Protein AF-A0A1A9AQR3-F1 (afdb_monomer)

Solvent-accessible surface area (backbone atoms only — not comparable to full-atom values): 12779 Å² total; per-residue (Å²): 128,62,89,94,63,82,76,48,62,65,48,60,59,30,65,74,60,90,61,99,51,74,66,64,49,46,41,59,65,51,48,58,49,51,52,49,54,52,52,64,43,63,65,43,64,86,66,27,58,58,57,50,63,48,29,53,49,51,36,51,47,52,54,51,50,51,54,40,48,39,53,58,35,45,74,70,77,42,82,72,54,68,70,64,52,48,55,44,53,53,50,48,50,51,52,29,47,78,66,72,40,43,86,56,41,50,57,92,90,48,89,54,43,68,61,25,50,52,53,34,51,54,48,50,54,51,42,53,49,43,48,54,49,55,60,61,55,71,52,59,92,74,50,49,54,66,56,38,52,52,51,54,51,49,52,52,52,52,54,50,56,48,35,74,77,32,61,91,42,50,62,53,59,78,47,31,85,79,44,56,35,45,96,84,37,22,52,73,50,70,76,45,87,74,70,97,69,83,75,70,78,89,77,80,80,78,77,78,81,77,80,80,83,86,130

Sequence (215 aa):
MKRGQYNCDKIKAASKKKTNDIFIRYKTPILDNAIKIINEFKKDKDDGVHYKNLCEELNKYVKIQKRCARQEVERQGEIFKSHEWSKIVRSLYITLDTHEIKRLCYLEKDKDESTKKYILNIHEVFRNFCIEKKARLRNISDMNFEQCNDYMSWITEKKRGLQAIDPNYENIREYKEYFDIHHNCNYPWLVSNTPDVTCSQITRSRGKYTFYDTL

Secondary structure (DSSP, 8-state):
--TT---SHHHHHHHTS--SSTTHHHHHHHHHHHHHHHHHHHT--SS---HHHHHHHHHHHHHHHHHHHHHHHHHTT----HHHHHHHHHHHHHHHHHTT-TTT---TT-TTHHHHHHHHHHHHHHHHHHHHHHHHGGGGGG--HHHHHHHHHHHHHHHHHHHHHSGGGHHHHHTGGGS--BTTBSHHHHH--S-SS------------------

Radius of gyration: 26.79 Å; Cα contacts (8 Å, |Δi|>4): 167; chains: 1; bounding box: 62×30×109 Å

Mean predicted aligned error: 7.11 Å

Organism: NCBI:txid864142

Structure (mmCIF, N/CA/C/O backbone):
data_AF-A0A1A9AQR3-F1
#
_entry.id   AF-A0A1A9AQR3-F1
#
loop_
_atom_site.group_PDB
_atom_site.id
_atom_site.type_symbol
_atom_site.label_atom_id
_atom_site.label_alt_id
_atom_site.label_comp_id
_atom_site.label_asym_id
_atom_site.label_entity_id
_atom_site.label_seq_id
_atom_site.pdbx_PDB_ins_code
_atom_site.Cartn_x
_atom_site.Cartn_y
_atom_site.Cartn_z
_atom_site.occupancy
_atom_site.B_iso_or_equiv
_atom_site.auth_seq_id
_atom_site.auth_comp_id
_atom_site.auth_asym_id
_atom_site.auth_atom_id
_atom_site.pdbx_PDB_model_num
ATOM 1 N N . MET A 1 1 ? -10.302 16.916 4.492 1.00 50.16 1 MET A N 1
ATOM 2 C CA . MET A 1 1 ? -9.317 16.788 5.589 1.00 50.16 1 MET A CA 1
ATOM 3 C C . MET A 1 1 ? -7.965 16.938 4.914 1.00 50.16 1 MET A C 1
ATOM 5 O O . MET A 1 1 ? -7.827 16.376 3.841 1.00 50.16 1 MET A O 1
ATOM 9 N N . LYS A 1 2 ? -7.031 17.760 5.402 1.00 54.19 2 LYS A N 1
ATOM 10 C CA . LYS A 1 2 ? -5.712 17.846 4.749 1.00 54.19 2 LYS A CA 1
ATOM 11 C C . LYS A 1 2 ? -4.894 16.609 5.138 1.00 54.19 2 LYS A C 1
ATOM 13 O O . LYS A 1 2 ? -4.940 16.214 6.306 1.00 54.19 2 LYS A O 1
ATOM 18 N N . ARG A 1 3 ? -4.165 16.011 4.184 1.00 57.91 3 ARG A N 1
ATOM 19 C CA . ARG A 1 3 ? -3.203 14.927 4.464 1.00 57.91 3 ARG A CA 1
ATOM 20 C C . ARG A 1 3 ? -2.290 15.343 5.625 1.00 57.91 3 ARG A C 1
ATOM 22 O O . ARG A 1 3 ? -1.877 16.498 5.713 1.00 57.91 3 ARG A O 1
ATOM 29 N N . GLY A 1 4 ? -2.035 14.429 6.550 1.00 57.62 4 GLY A N 1
ATOM 30 C CA . GLY A 1 4 ? -1.189 14.635 7.721 1.00 57.62 4 GLY A CA 1
ATOM 31 C C . GLY A 1 4 ? -1.840 15.362 8.903 1.00 57.62 4 GLY A C 1
ATOM 32 O O . GLY A 1 4 ? -1.238 15.380 9.978 1.00 57.62 4 GLY A O 1
ATOM 33 N N . GLN A 1 5 ? -3.052 15.913 8.759 1.00 68.56 5 GLN A N 1
ATOM 34 C CA . GLN A 1 5 ? -3.766 16.631 9.824 1.00 68.56 5 GLN A CA 1
ATOM 35 C C . GLN A 1 5 ? -4.949 15.812 10.347 1.00 68.56 5 GLN A C 1
ATOM 37 O O . GLN A 1 5 ? -6.114 16.073 10.041 1.00 68.56 5 GLN A O 1
ATOM 42 N N . TYR A 1 6 ? -4.637 14.810 11.168 1.00 81.56 6 TYR A N 1
ATOM 43 C CA . TYR A 1 6 ? -5.639 14.030 11.890 1.00 81.56 6 TYR A CA 1
ATOM 44 C C . TYR A 1 6 ? -5.852 14.609 13.277 1.00 81.56 6 TYR A C 1
ATOM 46 O O . TYR A 1 6 ? -4.936 14.633 14.098 1.00 81.56 6 TYR A O 1
ATOM 54 N N . ASN A 1 7 ? -7.074 15.047 13.546 1.00 84.00 7 ASN A N 1
ATOM 55 C CA . ASN A 1 7 ? -7.468 15.542 14.854 1.00 84.00 7 ASN A CA 1
ATOM 56 C C . ASN A 1 7 ? -8.501 14.611 15.506 1.00 84.00 7 ASN A C 1
ATOM 58 O O . ASN A 1 7 ? -8.942 13.613 14.926 1.00 84.00 7 ASN A O 1
ATOM 62 N N . CYS A 1 8 ? -8.860 14.935 16.746 1.00 92.06 8 CYS A N 1
ATOM 63 C CA . CYS A 1 8 ? -9.831 14.171 17.515 1.00 92.06 8 CYS A CA 1
ATOM 64 C C . CYS A 1 8 ? -11.271 14.667 17.320 1.00 92.06 8 CYS A C 1
ATOM 66 O O . CYS A 1 8 ? -12.160 14.167 17.997 1.00 92.06 8 CYS A O 1
ATOM 68 N N . ASP A 1 9 ? -11.546 15.629 16.435 1.00 91.62 9 ASP A N 1
ATOM 69 C CA . ASP A 1 9 ? -12.835 16.340 16.416 1.00 91.62 9 ASP A CA 1
ATOM 70 C C . ASP A 1 9 ? -14.000 15.413 16.083 1.00 91.62 9 ASP A C 1
ATOM 72 O O . ASP A 1 9 ? -15.047 15.463 16.725 1.00 91.62 9 ASP A O 1
ATOM 76 N N . LYS A 1 10 ? -13.812 14.503 15.119 1.00 91.44 10 LYS A N 1
ATOM 77 C CA . LYS A 1 10 ? -14.830 13.497 14.776 1.00 91.44 10 LYS A CA 1
ATOM 78 C C . LYS A 1 10 ? -15.062 12.501 15.912 1.00 91.44 10 LYS A C 1
ATOM 80 O O . LYS A 1 10 ? -16.202 12.101 16.130 1.00 91.44 10 LYS A O 1
ATOM 85 N N . ILE A 1 11 ? -14.017 12.153 16.660 1.00 93.50 11 ILE A N 1
ATOM 86 C CA . ILE A 1 11 ? -14.105 11.276 17.834 1.00 93.50 11 ILE A CA 1
ATOM 87 C C . ILE A 1 11 ? -14.821 11.984 18.988 1.00 93.50 11 ILE A C 1
ATOM 89 O O . ILE A 1 11 ? -15.749 11.421 19.561 1.00 93.50 11 ILE A O 1
ATOM 93 N N . LYS A 1 12 ? -14.475 13.247 19.260 1.00 93.06 12 LYS A N 1
ATOM 94 C CA . LYS A 1 12 ? -15.147 14.118 20.238 1.00 93.06 12 LYS A CA 1
ATOM 95 C C . LYS A 1 12 ? -16.615 14.359 19.889 1.00 93.06 12 LYS A C 1
ATOM 97 O O . LYS A 1 12 ? -17.470 14.412 20.763 1.00 93.06 12 LYS A O 1
ATOM 102 N N . ALA A 1 13 ? -16.936 14.521 18.608 1.00 91.94 13 ALA A N 1
ATOM 103 C CA . ALA A 1 13 ? -18.320 14.645 18.166 1.00 91.94 13 ALA A CA 1
ATOM 104 C C . ALA A 1 13 ? -19.083 13.325 18.358 1.00 91.94 13 ALA A C 1
ATOM 106 O O . ALA A 1 13 ? -20.224 13.331 18.814 1.00 91.94 13 ALA A O 1
ATOM 107 N N . ALA A 1 14 ? -18.447 12.193 18.047 1.00 92.50 14 ALA A N 1
ATOM 108 C CA . ALA A 1 14 ? -19.035 10.874 18.226 1.00 92.50 14 ALA A CA 1
ATOM 109 C C . ALA A 1 14 ? -19.240 10.499 19.703 1.00 92.50 14 ALA A C 1
ATOM 111 O O . ALA A 1 14 ? -20.237 9.848 20.014 1.00 92.50 14 ALA A O 1
ATOM 112 N N . SER A 1 15 ? -18.362 10.941 20.614 1.00 90.38 15 SER A N 1
ATOM 113 C CA . SER A 1 15 ? -18.470 10.634 22.048 1.00 90.38 15 SER A CA 1
ATOM 114 C C . SER A 1 15 ? -19.748 11.190 22.686 1.00 90.38 15 SER A C 1
ATOM 116 O O . SER A 1 15 ? -20.269 10.578 23.614 1.00 90.38 15 SER A O 1
ATOM 118 N N . LYS A 1 16 ? -20.316 12.273 22.131 1.00 90.69 16 LYS A N 1
ATOM 119 C CA . LYS A 1 16 ? -21.581 12.884 22.584 1.00 90.69 16 LYS A CA 1
ATOM 120 C C . LYS A 1 16 ? -22.829 12.027 22.332 1.00 90.69 16 LYS A C 1
ATOM 122 O O . LYS A 1 16 ? -23.866 12.283 22.939 1.00 90.69 16 LYS A O 1
ATOM 127 N N . LYS A 1 17 ? -22.776 11.048 21.420 1.00 87.94 17 LYS A N 1
ATOM 128 C CA . LYS A 1 17 ? -23.916 10.151 21.152 1.00 87.94 17 LYS A CA 1
ATOM 129 C C . LYS A 1 17 ? -24.103 9.195 22.327 1.00 87.94 17 LYS A C 1
ATOM 131 O O . LYS A 1 17 ? -23.112 8.772 22.896 1.00 87.94 17 LYS A O 1
ATOM 136 N N . LYS A 1 18 ? -25.335 8.806 22.665 1.00 83.88 18 LYS A N 1
ATOM 137 C CA . LYS A 1 18 ? -25.600 7.729 23.638 1.00 83.88 18 LYS A CA 1
ATOM 138 C C . LYS A 1 18 ? -25.782 6.399 22.901 1.00 83.88 18 LYS A C 1
ATOM 140 O O . LYS A 1 18 ? -26.543 6.327 21.945 1.00 83.88 18 LYS A O 1
ATOM 145 N N . THR A 1 19 ? -25.072 5.363 23.336 1.00 83.19 19 THR A N 1
ATOM 146 C CA . THR A 1 19 ? -25.165 3.976 22.835 1.00 83.19 19 THR A CA 1
ATOM 147 C C . THR A 1 19 ? -24.880 3.009 23.981 1.00 83.19 19 THR A C 1
ATOM 149 O O . THR A 1 19 ? -24.137 3.377 24.894 1.00 83.19 19 THR A O 1
ATOM 152 N N . ASN A 1 20 ? -25.410 1.785 23.894 1.00 81.06 20 ASN A N 1
ATOM 153 C CA . ASN A 1 20 ? -25.194 0.722 24.889 1.00 81.06 20 ASN A CA 1
ATOM 154 C C . ASN A 1 20 ? -23.724 0.275 24.979 1.00 81.06 20 ASN A C 1
ATOM 156 O O . ASN A 1 20 ? -23.277 -0.148 26.036 1.00 81.06 20 ASN A O 1
ATOM 160 N N . ASP A 1 21 ? -22.967 0.407 23.887 1.00 83.38 21 ASP A N 1
ATOM 161 C CA . ASP A 1 21 ? -21.514 0.223 23.857 1.00 83.38 21 ASP A CA 1
ATOM 162 C C . ASP A 1 21 ? -20.850 1.500 23.332 1.00 83.38 21 ASP A C 1
ATOM 164 O O . ASP A 1 21 ? -21.108 1.937 22.203 1.00 83.38 21 ASP A O 1
ATOM 168 N N . ILE A 1 22 ? -20.003 2.109 24.164 1.00 84.31 22 ILE A N 1
ATOM 169 C CA . ILE A 1 22 ? -19.293 3.358 23.870 1.00 84.31 22 ILE A CA 1
ATOM 170 C C . ILE A 1 22 ? -18.373 3.235 22.646 1.00 84.31 22 ILE A C 1
ATOM 172 O O . ILE A 1 22 ? -18.217 4.207 21.905 1.00 84.31 22 ILE A O 1
ATOM 176 N N . PHE A 1 23 ? -17.815 2.050 22.372 1.00 86.38 23 PHE A N 1
ATOM 177 C CA . PHE A 1 23 ? -16.872 1.838 21.272 1.00 86.38 23 PHE A CA 1
ATOM 178 C C . PHE A 1 23 ? -17.544 1.861 19.899 1.00 86.38 23 PHE A C 1
ATOM 180 O O . PHE A 1 23 ? -16.931 2.302 18.921 1.00 86.38 23 PHE A O 1
ATOM 187 N N . ILE A 1 24 ? -18.824 1.474 19.822 1.00 88.06 24 ILE A N 1
ATOM 188 C CA . ILE A 1 24 ? -19.614 1.514 18.580 1.00 88.06 24 ILE A CA 1
ATOM 189 C C . ILE A 1 24 ? -19.631 2.927 17.986 1.00 88.06 24 ILE A C 1
ATOM 191 O O . ILE A 1 24 ? -19.562 3.086 16.766 1.00 88.06 24 ILE A O 1
ATOM 195 N N . ARG A 1 25 ? -19.647 3.964 18.835 1.00 90.81 25 ARG A N 1
ATOM 196 C CA . ARG A 1 25 ? -19.708 5.375 18.415 1.00 90.81 25 ARG A CA 1
ATOM 197 C C . ARG A 1 25 ? -18.524 5.770 17.534 1.00 90.81 25 ARG A C 1
ATOM 199 O O . ARG A 1 25 ? -18.677 6.599 16.640 1.00 90.81 25 ARG A O 1
ATOM 206 N N . TYR A 1 26 ? -17.354 5.179 17.771 1.00 94.00 26 TYR A N 1
ATOM 207 C CA . TYR A 1 26 ? -16.115 5.541 17.082 1.00 94.00 26 TYR A CA 1
ATOM 208 C C . TYR A 1 26 ? -15.904 4.778 15.777 1.00 94.00 26 TYR A C 1
ATOM 210 O O . TYR A 1 26 ? -15.162 5.248 14.920 1.00 94.00 26 TYR A O 1
ATOM 218 N N . LYS A 1 27 ? -16.566 3.630 15.589 1.00 94.00 27 LYS A N 1
ATOM 219 C CA . LYS A 1 27 ? -16.343 2.759 14.430 1.00 94.00 27 LYS A CA 1
ATOM 220 C C . LYS A 1 27 ? -16.602 3.482 13.105 1.00 94.00 27 LYS A C 1
ATOM 222 O O . LYS A 1 27 ? -15.688 3.617 12.299 1.00 94.00 27 LYS A O 1
ATOM 227 N N . THR A 1 28 ? -17.820 3.976 12.893 1.00 93.62 28 THR A N 1
ATOM 228 C CA . THR A 1 28 ? -18.216 4.654 11.646 1.00 93.62 28 THR A CA 1
ATOM 229 C C . THR A 1 28 ? -17.324 5.849 11.289 1.00 93.62 28 THR A C 1
ATOM 231 O O . THR A 1 28 ? -16.738 5.826 10.211 1.00 93.62 28 THR A O 1
ATOM 234 N N . PRO A 1 29 ? -17.124 6.862 12.162 1.00 94.25 29 PRO A N 1
ATOM 235 C CA . PRO A 1 29 ? -16.305 8.018 11.796 1.00 94.25 29 PRO A CA 1
ATOM 236 C C . PRO A 1 29 ? -14.841 7.657 11.511 1.00 94.25 29 PRO A C 1
ATOM 238 O O . PRO A 1 29 ? -14.186 8.374 10.752 1.00 94.25 29 PRO A O 1
ATOM 241 N N . ILE A 1 30 ? -14.325 6.570 12.102 1.00 95.94 30 ILE A N 1
ATOM 242 C CA . ILE A 1 30 ? -12.976 6.084 11.808 1.00 95.94 30 ILE A CA 1
ATOM 243 C C . ILE A 1 30 ? -12.907 5.474 10.402 1.00 95.94 30 ILE A C 1
ATOM 245 O O . ILE A 1 30 ? -12.024 5.811 9.614 1.00 95.94 30 ILE A O 1
ATOM 249 N N . LEU A 1 31 ? -13.857 4.599 10.072 1.00 96.62 31 LEU A N 1
ATOM 250 C CA . LEU A 1 31 ? -13.910 3.935 8.769 1.00 96.62 31 LEU A CA 1
ATOM 251 C C . LEU A 1 31 ? -14.143 4.938 7.631 1.00 96.62 31 LEU A C 1
ATOM 253 O O . LEU A 1 31 ? -13.408 4.919 6.647 1.00 96.62 31 LEU A O 1
ATOM 257 N N . ASP A 1 32 ? -15.079 5.875 7.799 1.00 94.94 32 ASP A N 1
ATOM 258 C CA . ASP A 1 32 ? -15.391 6.892 6.785 1.00 94.94 32 ASP A CA 1
ATOM 259 C C . ASP A 1 32 ? -14.169 7.738 6.414 1.00 94.94 32 ASP A C 1
ATOM 261 O O . ASP A 1 32 ? -13.959 8.102 5.256 1.00 94.94 32 ASP A O 1
ATOM 265 N N . ASN A 1 33 ? -13.351 8.089 7.405 1.00 94.81 33 ASN A N 1
ATOM 266 C CA . ASN A 1 33 ? -12.147 8.873 7.174 1.00 94.81 33 ASN A CA 1
ATOM 267 C C . ASN A 1 33 ? -11.010 8.021 6.595 1.00 94.81 33 ASN A C 1
ATOM 269 O O . ASN A 1 33 ? -10.288 8.527 5.740 1.00 94.81 33 ASN A O 1
ATOM 273 N N . ALA A 1 34 ? -10.881 6.744 6.975 1.00 96.50 34 ALA A N 1
ATOM 274 C CA . ALA A 1 34 ? -9.949 5.823 6.319 1.00 96.50 34 ALA A CA 1
ATOM 275 C C . ALA A 1 34 ? -10.262 5.677 4.819 1.00 96.50 34 ALA A C 1
ATOM 277 O O . ALA A 1 34 ? -9.361 5.797 3.991 1.00 96.50 34 ALA A O 1
ATOM 278 N N . ILE A 1 35 ? -11.542 5.523 4.460 1.00 96.75 35 ILE A N 1
ATOM 279 C CA . ILE A 1 35 ? -12.005 5.469 3.063 1.00 96.75 35 ILE A CA 1
ATOM 280 C C . ILE A 1 35 ? -11.630 6.752 2.312 1.00 96.75 35 ILE A C 1
ATOM 282 O O . ILE A 1 35 ? -11.142 6.694 1.184 1.00 96.75 35 ILE A O 1
ATOM 286 N N . LYS A 1 36 ? -11.799 7.927 2.935 1.00 95.19 36 LYS A N 1
ATOM 287 C CA . LYS A 1 36 ? -11.394 9.205 2.324 1.00 95.19 36 LYS A CA 1
ATOM 288 C C . LYS A 1 36 ? -9.896 9.262 2.042 1.00 95.19 36 LYS A C 1
ATOM 290 O O . LYS A 1 36 ? -9.531 9.662 0.944 1.00 95.19 36 LYS A O 1
ATOM 295 N N . ILE A 1 37 ? -9.056 8.832 2.986 1.00 95.31 37 ILE A N 1
ATOM 296 C CA . ILE A 1 37 ? -7.598 8.768 2.790 1.00 95.31 37 ILE A CA 1
ATOM 297 C C . ILE A 1 37 ? -7.279 7.863 1.595 1.00 95.31 37 ILE A C 1
ATOM 299 O O . ILE A 1 37 ? -6.587 8.290 0.675 1.00 95.31 37 ILE A O 1
ATOM 303 N N . ILE A 1 38 ? -7.840 6.650 1.556 1.00 96.06 38 ILE A N 1
ATOM 304 C CA . ILE A 1 38 ? -7.622 5.702 0.451 1.00 96.06 38 ILE A CA 1
ATOM 305 C C . ILE A 1 38 ? -8.011 6.329 -0.888 1.00 96.06 38 ILE A C 1
ATOM 307 O O . ILE A 1 38 ? -7.213 6.339 -1.825 1.00 96.06 38 ILE A O 1
ATOM 311 N N . ASN A 1 39 ? -9.209 6.905 -0.968 1.00 95.06 39 ASN A N 1
ATOM 312 C CA . ASN A 1 39 ? -9.709 7.525 -2.190 1.00 95.06 39 ASN A CA 1
ATOM 313 C C . ASN A 1 39 ? -8.859 8.729 -2.618 1.00 95.06 39 ASN A C 1
ATOM 315 O O . ASN A 1 39 ? -8.678 8.952 -3.809 1.00 95.06 39 ASN A O 1
ATOM 319 N N . GLU A 1 40 ? -8.314 9.506 -1.680 1.00 93.75 40 GLU A N 1
ATOM 320 C CA . GLU A 1 40 ? -7.406 10.614 -1.992 1.00 93.75 40 GLU A CA 1
ATOM 321 C C . GLU A 1 40 ? -6.078 10.145 -2.592 1.00 93.75 40 GLU A C 1
ATOM 323 O O . GLU A 1 40 ? -5.524 10.855 -3.428 1.00 93.75 40 GLU A O 1
ATOM 328 N N . PHE A 1 41 ? -5.550 8.990 -2.184 1.00 93.38 41 PHE A N 1
ATOM 329 C CA . PHE A 1 41 ? -4.338 8.416 -2.780 1.00 93.38 41 PHE A CA 1
ATOM 330 C C . PHE A 1 41 ? -4.616 7.716 -4.113 1.00 93.38 41 PHE A C 1
ATOM 332 O O . PHE A 1 41 ? -3.820 7.848 -5.036 1.00 93.38 41 PHE A O 1
ATOM 339 N N . LYS A 1 42 ? -5.762 7.040 -4.252 1.00 92.00 42 LYS A N 1
ATOM 340 C CA . LYS A 1 42 ? -6.164 6.360 -5.498 1.00 92.00 42 LYS A CA 1
ATOM 341 C C . LYS A 1 42 ? -6.569 7.303 -6.643 1.00 92.00 42 LYS A C 1
ATOM 343 O O . LYS A 1 42 ? -6.809 6.843 -7.754 1.00 92.00 42 LYS A O 1
ATOM 348 N N . LYS A 1 43 ? -6.669 8.614 -6.394 1.00 89.44 43 LYS A N 1
ATOM 349 C CA . LYS A 1 43 ? -6.916 9.621 -7.443 1.00 89.44 43 LYS A CA 1
ATOM 350 C C . LYS A 1 43 ? -5.722 9.828 -8.374 1.00 89.44 43 LYS A C 1
ATOM 352 O O . LYS A 1 43 ? -5.934 10.280 -9.495 1.00 89.44 43 LYS A O 1
ATOM 357 N N . ASP A 1 44 ? -4.508 9.542 -7.911 1.00 76.06 44 ASP A N 1
ATOM 358 C CA . ASP A 1 44 ? -3.298 9.670 -8.720 1.00 76.06 44 ASP A CA 1
ATOM 359 C C . ASP A 1 44 ? -3.210 8.490 -9.696 1.00 76.06 44 ASP A C 1
ATOM 361 O O . ASP A 1 44 ? -2.888 7.367 -9.305 1.00 76.06 44 ASP A O 1
ATOM 365 N N . LYS A 1 45 ? -3.605 8.738 -10.948 1.00 74.56 45 LYS A N 1
ATOM 366 C CA . LYS A 1 45 ? -3.642 7.726 -12.015 1.00 74.56 45 LYS A CA 1
ATOM 367 C C . LYS A 1 45 ? -2.436 7.790 -12.944 1.00 74.56 45 LYS A C 1
ATOM 369 O O . LYS A 1 45 ? -2.162 6.820 -13.636 1.00 74.56 45 LYS A O 1
ATOM 374 N N . ASP A 1 46 ? -1.747 8.922 -12.973 1.00 81.62 46 ASP A N 1
ATOM 375 C CA . ASP A 1 46 ? -0.744 9.217 -13.993 1.00 81.62 46 ASP A CA 1
ATOM 376 C C . ASP A 1 46 ? 0.615 8.606 -13.665 1.00 81.62 46 ASP A C 1
ATOM 378 O O . ASP A 1 46 ? 1.341 8.194 -14.572 1.00 81.62 46 ASP A O 1
ATOM 382 N N . ASP A 1 47 ? 0.943 8.574 -12.375 1.00 88.25 47 ASP A N 1
ATOM 383 C CA . ASP A 1 47 ? 2.214 8.084 -11.845 1.00 88.25 47 ASP A CA 1
ATOM 384 C C . ASP A 1 47 ? 1.995 6.895 -10.891 1.00 88.25 47 ASP A C 1
ATOM 386 O O . ASP A 1 47 ? 2.866 6.540 -10.093 1.00 88.25 47 ASP A O 1
ATOM 390 N N . GLY A 1 48 ? 0.806 6.287 -10.951 1.00 90.69 48 GLY A N 1
ATOM 391 C CA . GLY A 1 48 ? 0.372 5.207 -10.072 1.00 90.69 48 GLY A CA 1
ATOM 392 C C . GLY A 1 48 ? 0.200 5.623 -8.607 1.00 90.69 48 GLY A C 1
ATOM 393 O O . GLY A 1 48 ? 0.678 6.662 -8.135 1.00 90.69 48 GLY A O 1
ATOM 394 N N . VAL A 1 49 ? -0.474 4.764 -7.843 1.00 94.38 49 VAL A N 1
ATOM 395 C CA . VAL A 1 49 ? -0.759 5.020 -6.428 1.00 94.38 49 VAL A CA 1
ATOM 396 C C . VAL A 1 49 ? 0.529 4.971 -5.612 1.00 94.38 49 VAL A C 1
ATOM 398 O O . VAL A 1 49 ? 1.279 4.000 -5.644 1.00 94.38 49 VAL A O 1
ATOM 401 N N . HIS A 1 50 ? 0.766 5.989 -4.786 1.00 95.56 50 HIS A N 1
ATOM 402 C CA . HIS A 1 50 ? 1.898 5.996 -3.860 1.00 95.56 50 HIS A CA 1
ATOM 403 C C . HIS A 1 50 ? 1.622 5.111 -2.627 1.00 95.56 50 HIS A C 1
ATOM 405 O O . HIS A 1 50 ? 1.448 5.617 -1.515 1.00 95.56 50 HIS A O 1
ATOM 411 N N . TYR A 1 51 ? 1.566 3.785 -2.812 1.00 96.81 51 TYR A N 1
ATOM 412 C CA . TYR A 1 51 ? 1.126 2.834 -1.780 1.00 96.81 51 TYR A CA 1
ATOM 413 C C . TYR A 1 51 ? 1.901 2.937 -0.465 1.00 96.81 51 TYR A C 1
ATOM 415 O O . TYR A 1 51 ? 1.285 2.847 0.592 1.00 96.81 51 TYR A O 1
ATOM 423 N N . LYS A 1 52 ? 3.215 3.196 -0.504 1.00 97.06 52 LYS A N 1
ATOM 424 C CA . LYS A 1 52 ? 4.019 3.379 0.715 1.00 97.06 52 LYS A CA 1
ATOM 425 C C . LYS A 1 52 ? 3.468 4.512 1.586 1.00 97.06 52 LYS A C 1
ATOM 427 O O . LYS A 1 52 ? 3.042 4.266 2.712 1.00 97.06 52 LYS A O 1
ATOM 432 N N . ASN A 1 53 ? 3.342 5.707 1.011 1.00 96.12 53 ASN A N 1
ATOM 433 C CA . ASN A 1 53 ? 2.754 6.865 1.681 1.00 96.12 53 ASN A CA 1
ATOM 434 C C . ASN A 1 53 ? 1.302 6.613 2.106 1.00 96.12 53 ASN A C 1
ATOM 436 O O . ASN A 1 53 ? 0.920 7.021 3.196 1.00 96.12 53 ASN A O 1
ATOM 440 N N . LEU A 1 54 ? 0.493 5.922 1.293 1.00 96.69 54 LEU A N 1
ATOM 441 C CA . LEU A 1 54 ? -0.876 5.559 1.675 1.00 96.69 54 LEU A CA 1
ATOM 442 C C . LEU A 1 54 ? -0.894 4.687 2.942 1.00 96.69 54 LEU A C 1
ATOM 444 O O . LEU A 1 54 ? -1.627 4.983 3.886 1.00 96.69 54 LEU A O 1
ATOM 448 N N . CYS A 1 55 ? -0.099 3.619 2.978 1.00 97.62 55 CYS A N 1
ATOM 449 C CA . CYS A 1 55 ? -0.080 2.690 4.102 1.00 97.62 55 CYS A CA 1
ATOM 450 C C . CYS A 1 55 ? 0.502 3.334 5.371 1.00 97.62 55 CYS A C 1
ATOM 452 O O . CYS A 1 55 ? -0.050 3.147 6.458 1.00 97.62 55 CYS A O 1
ATOM 454 N N . GLU A 1 56 ? 1.562 4.138 5.247 1.00 96.06 56 GLU A N 1
ATOM 455 C CA . GLU A 1 56 ? 2.125 4.916 6.359 1.00 96.06 56 GLU A CA 1
ATOM 456 C C . GLU A 1 56 ? 1.104 5.905 6.931 1.00 96.06 56 GLU A C 1
ATOM 458 O O . GLU A 1 56 ? 0.916 5.998 8.149 1.00 96.06 56 GLU A O 1
ATOM 463 N N . GLU A 1 57 ? 0.389 6.597 6.049 1.00 96.12 57 GLU A N 1
ATOM 464 C CA . GLU A 1 57 ? -0.603 7.594 6.415 1.00 96.12 57 GLU A CA 1
ATOM 465 C C . GLU A 1 57 ? -1.833 6.957 7.086 1.00 96.12 57 GLU A C 1
ATOM 467 O O . GLU A 1 57 ? -2.310 7.460 8.108 1.00 96.12 57 GLU A O 1
ATOM 472 N N . LEU A 1 58 ? -2.295 5.799 6.599 1.00 96.94 58 LEU A N 1
ATOM 473 C CA . LEU A 1 58 ? -3.331 4.995 7.255 1.00 96.94 58 LEU A CA 1
ATOM 474 C C . LEU A 1 58 ? -2.885 4.501 8.638 1.00 96.94 58 LEU A C 1
ATOM 476 O O . LEU A 1 58 ? -3.646 4.594 9.603 1.00 96.94 58 LEU A O 1
ATOM 480 N N . ASN A 1 59 ? -1.651 4.011 8.770 1.00 95.62 59 ASN A N 1
ATOM 481 C CA . ASN A 1 59 ? -1.119 3.541 10.050 1.00 95.62 59 ASN A CA 1
ATOM 482 C C . ASN A 1 59 ? -1.046 4.687 11.076 1.00 95.62 59 ASN A C 1
ATOM 484 O O . ASN A 1 59 ? -1.507 4.551 12.216 1.00 95.62 59 ASN A O 1
ATOM 488 N N . LYS A 1 60 ? -0.540 5.852 10.650 1.00 95.25 60 LYS A N 1
ATOM 489 C CA . LYS A 1 60 ? -0.502 7.085 11.448 1.00 95.25 60 LYS A CA 1
ATOM 490 C C . LYS A 1 60 ? -1.903 7.534 11.855 1.00 95.25 60 LYS A C 1
ATOM 492 O O . LYS A 1 60 ? -2.134 7.828 13.031 1.00 95.25 60 LYS A O 1
ATOM 497 N N . TYR A 1 61 ? -2.839 7.552 10.908 1.00 96.19 61 TYR A N 1
ATOM 498 C CA . TYR A 1 61 ? -4.236 7.885 11.150 1.00 96.19 61 TYR A CA 1
ATOM 499 C C . TYR A 1 61 ? -4.835 7.005 12.253 1.00 96.19 61 TYR A C 1
ATOM 501 O O . TYR A 1 61 ? -5.311 7.523 13.266 1.00 96.19 61 TYR A O 1
ATOM 509 N N . VAL A 1 62 ? -4.743 5.682 12.106 1.00 95.94 62 VAL A N 1
ATOM 510 C CA . VAL A 1 62 ? -5.311 4.710 13.051 1.00 95.94 62 VAL A CA 1
ATOM 511 C C . VAL A 1 62 ? -4.701 4.858 14.448 1.00 95.94 62 VAL A C 1
ATOM 513 O O . VAL A 1 62 ? -5.441 4.852 15.435 1.00 95.94 62 VAL A O 1
ATOM 516 N N . LYS A 1 63 ? -3.383 5.085 14.557 1.00 95.38 63 LYS A N 1
ATOM 517 C CA . LYS A 1 63 ? -2.708 5.368 15.840 1.00 95.38 63 LYS A CA 1
ATOM 518 C C . LYS A 1 63 ? -3.262 6.618 16.527 1.00 95.38 63 LYS A C 1
ATOM 520 O O . LYS A 1 63 ? -3.534 6.594 17.729 1.00 95.38 63 LYS A O 1
ATOM 525 N N . ILE A 1 64 ? -3.466 7.702 15.777 1.00 95.12 64 ILE A N 1
ATOM 526 C CA . ILE A 1 64 ? -4.030 8.946 16.317 1.00 95.12 64 ILE A CA 1
ATOM 527 C C . ILE A 1 64 ? -5.476 8.729 16.768 1.00 95.12 64 ILE A C 1
ATOM 529 O O . ILE A 1 64 ? -5.827 9.130 17.877 1.00 95.12 64 ILE A O 1
ATOM 533 N N . GLN A 1 65 ? -6.300 8.050 15.963 1.00 95.69 65 GLN A N 1
ATOM 534 C CA . GLN A 1 65 ? -7.691 7.770 16.330 1.00 95.69 65 GLN A CA 1
ATOM 535 C C . GLN A 1 65 ? -7.795 6.882 17.573 1.00 95.69 65 GLN A C 1
ATOM 537 O O . GLN A 1 65 ? -8.640 7.147 18.426 1.00 95.69 65 GLN A O 1
ATOM 542 N N . LYS A 1 66 ? -6.903 5.894 17.731 1.00 96.19 66 LYS A N 1
ATOM 543 C CA . LYS A 1 66 ? -6.810 5.074 18.949 1.00 96.19 66 LYS A CA 1
ATOM 544 C C . LYS A 1 66 ? -6.602 5.939 20.186 1.00 96.19 66 LYS A C 1
ATOM 546 O O . LYS A 1 66 ? -7.307 5.777 21.178 1.00 96.19 66 LYS A O 1
ATOM 551 N N . ARG A 1 67 ? -5.646 6.873 20.118 1.00 95.88 67 ARG A N 1
ATOM 552 C CA . ARG A 1 67 ? -5.349 7.809 21.210 1.00 95.88 67 ARG A CA 1
ATOM 553 C C . ARG A 1 67 ? -6.551 8.701 21.522 1.00 95.88 67 ARG A C 1
ATOM 555 O O . ARG A 1 67 ? -6.910 8.825 22.686 1.00 95.88 67 ARG A O 1
ATOM 562 N N . CYS A 1 68 ? -7.188 9.275 20.502 1.00 95.56 68 CYS A N 1
ATOM 563 C CA . CYS A 1 68 ? -8.380 10.106 20.681 1.00 95.56 68 CYS A CA 1
ATOM 564 C C . CYS A 1 68 ? -9.535 9.321 21.326 1.00 95.56 68 CYS A C 1
ATOM 566 O O . CYS A 1 68 ? -10.189 9.820 22.236 1.00 95.56 68 CYS A O 1
ATOM 568 N N . ALA A 1 69 ? -9.787 8.091 20.865 1.00 95.50 69 ALA A N 1
ATOM 569 C CA . ALA A 1 69 ? -10.848 7.245 21.403 1.00 95.50 69 ALA A CA 1
ATOM 570 C C . ALA A 1 69 ? -10.567 6.867 22.862 1.00 95.50 69 ALA A C 1
ATOM 572 O O . ALA A 1 69 ? -11.464 6.959 23.691 1.00 95.50 69 ALA A O 1
ATOM 573 N N . ARG A 1 70 ? -9.316 6.524 23.193 1.00 96.19 70 ARG A N 1
ATOM 574 C CA . ARG A 1 70 ? -8.889 6.274 24.575 1.00 96.19 70 ARG A CA 1
ATOM 575 C C 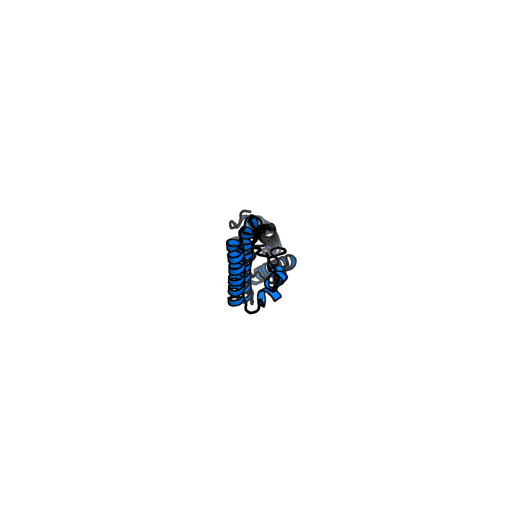. ARG A 1 70 ? -9.172 7.461 25.489 1.00 96.19 70 ARG A C 1
ATOM 577 O O . ARG A 1 70 ? -9.824 7.276 26.507 1.00 96.19 70 ARG A O 1
ATOM 584 N N . GLN A 1 71 ? -8.764 8.662 25.083 1.00 95.56 71 GLN A N 1
ATOM 585 C CA . GLN A 1 71 ? -9.000 9.882 25.860 1.00 95.56 71 GLN A CA 1
ATOM 586 C C . GLN A 1 71 ? -10.492 10.134 26.114 1.00 95.56 71 GLN A C 1
ATOM 588 O O . GLN A 1 71 ? -10.874 10.478 27.226 1.00 95.56 71 GLN A O 1
ATOM 593 N N . GLU A 1 72 ? -11.352 9.953 25.107 1.00 94.75 72 GLU A N 1
ATOM 594 C CA . GLU A 1 72 ? -12.794 10.163 25.285 1.00 94.75 72 GLU A CA 1
ATOM 595 C C . GLU A 1 72 ? -13.466 9.077 26.132 1.00 94.75 72 GLU A C 1
ATOM 597 O O . GLU A 1 72 ? -14.430 9.383 26.833 1.00 94.75 72 GLU A O 1
ATOM 602 N N . VAL A 1 73 ? -12.983 7.834 26.071 1.00 93.81 73 VAL A N 1
ATOM 603 C CA . VAL A 1 73 ? -13.453 6.736 26.930 1.00 93.81 73 VAL A CA 1
ATOM 604 C C . VAL A 1 73 ? -13.080 7.016 28.389 1.00 93.81 73 VAL A C 1
ATOM 606 O O . VAL A 1 73 ? -13.956 7.040 29.248 1.00 93.81 73 VAL A O 1
ATOM 609 N N . GLU A 1 74 ? -11.815 7.345 28.652 1.00 94.44 74 GLU A N 1
ATOM 610 C CA . GLU A 1 74 ? -11.313 7.645 30.000 1.00 94.44 74 GLU A CA 1
ATOM 611 C C . GLU A 1 74 ? -11.972 8.901 30.595 1.00 94.44 74 GLU A C 1
ATOM 613 O O . GLU A 1 74 ? -12.333 8.916 31.770 1.00 94.44 74 GLU A O 1
ATOM 618 N N . ARG A 1 75 ? -12.235 9.937 29.782 1.00 92.69 75 ARG A N 1
ATOM 619 C CA . ARG A 1 75 ? -12.953 11.154 30.214 1.00 92.69 75 ARG A CA 1
ATOM 620 C C . ARG A 1 75 ? -14.388 10.879 30.676 1.00 92.69 75 ARG A C 1
ATOM 622 O O . ARG A 1 75 ? -14.948 11.675 31.422 1.00 92.69 75 ARG A O 1
ATOM 629 N N . GLN A 1 76 ? -14.989 9.786 30.215 1.00 90.25 76 GLN A N 1
ATOM 630 C CA . GLN A 1 76 ? -16.324 9.348 30.626 1.00 90.25 76 GLN A CA 1
ATOM 631 C C . GLN A 1 76 ? -16.292 8.413 31.849 1.00 90.25 76 GLN A C 1
ATOM 633 O O . GLN A 1 76 ? -17.342 7.917 32.241 1.00 90.25 76 GLN A O 1
ATOM 638 N N . GLY A 1 77 ? -15.121 8.186 32.458 1.00 91.81 77 GLY A N 1
ATOM 639 C CA . GLY A 1 77 ? -14.958 7.292 33.609 1.00 91.81 77 GLY A CA 1
ATOM 640 C C . GLY A 1 77 ? -14.890 5.806 33.244 1.00 91.81 77 GLY A C 1
ATOM 641 O O . GLY A 1 77 ? -14.951 4.958 34.127 1.00 91.81 77 GLY A O 1
ATOM 642 N N . GLU A 1 78 ? -14.757 5.482 31.957 1.00 91.50 78 GLU A N 1
ATOM 643 C CA . GLU A 1 78 ? -14.747 4.112 31.446 1.00 91.50 78 GLU A CA 1
ATOM 644 C C . GLU A 1 78 ? -13.320 3.626 31.145 1.00 91.50 78 GLU A C 1
ATOM 646 O O . GLU A 1 78 ? -12.421 4.406 30.822 1.00 91.50 78 GLU A O 1
ATOM 651 N N . ILE A 1 79 ? -13.103 2.308 31.192 1.00 93.25 79 ILE A N 1
ATOM 652 C CA . ILE A 1 79 ? -11.799 1.701 30.881 1.00 93.25 79 ILE A CA 1
ATOM 653 C C . ILE A 1 79 ? -11.675 1.463 29.374 1.00 93.25 79 ILE A C 1
ATOM 655 O O . ILE A 1 79 ? -12.521 0.812 28.755 1.00 93.25 79 ILE A O 1
ATOM 659 N N . PHE A 1 80 ? -10.568 1.905 28.769 1.00 95.06 80 PHE A N 1
ATOM 660 C CA . PHE A 1 80 ? -10.290 1.615 27.364 1.00 95.06 80 PHE A CA 1
ATOM 661 C C . PHE A 1 80 ? -9.937 0.134 27.138 1.00 95.06 80 PHE A C 1
ATOM 663 O O . PHE A 1 80 ? -8.802 -0.305 27.332 1.00 95.06 80 PHE A O 1
ATOM 670 N N . LYS A 1 81 ? -10.913 -0.650 26.673 1.00 94.00 81 LYS A N 1
ATOM 671 C CA . LYS A 1 81 ? -10.770 -2.087 26.416 1.00 94.00 81 LYS A CA 1
ATOM 672 C C . LYS A 1 81 ? -10.070 -2.366 25.080 1.00 94.00 81 LYS A C 1
ATOM 674 O O . LYS A 1 81 ? -10.616 -2.143 24.000 1.00 94.00 81 LYS A O 1
ATOM 679 N N . SER A 1 82 ? -8.872 -2.954 25.137 1.00 92.94 82 SER A N 1
ATOM 680 C CA . SER A 1 82 ? -8.088 -3.327 23.945 1.00 92.94 82 SER A CA 1
ATOM 681 C C . SER A 1 82 ? -8.807 -4.301 22.999 1.00 92.94 82 SER A C 1
ATOM 683 O O . SER A 1 82 ? -8.586 -4.252 21.785 1.00 92.94 82 SER A O 1
ATOM 685 N N . HIS A 1 83 ? -9.666 -5.182 23.520 1.00 93.06 83 HIS A N 1
ATOM 686 C CA . HIS A 1 83 ? -10.444 -6.100 22.682 1.00 93.06 83 HIS A CA 1
ATOM 687 C C . HIS A 1 83 ? -11.509 -5.363 21.857 1.00 93.06 83 HIS A C 1
ATOM 689 O O . HIS A 1 83 ? -11.692 -5.693 20.688 1.00 93.06 83 HIS A O 1
ATOM 695 N N . GLU A 1 84 ? -12.143 -4.323 22.409 1.00 93.62 84 GLU A N 1
ATOM 696 C CA . GLU A 1 84 ? -13.122 -3.511 21.677 1.00 93.62 84 GLU A CA 1
ATOM 697 C C . GLU A 1 84 ? -12.455 -2.709 20.559 1.00 93.62 84 GLU A C 1
ATOM 699 O O . GLU A 1 84 ? -12.909 -2.717 19.414 1.00 93.62 84 GLU A O 1
ATOM 704 N N . TRP A 1 85 ? -11.290 -2.117 20.839 1.00 95.31 85 TRP A N 1
ATOM 705 C CA . TRP A 1 85 ? -10.477 -1.482 19.799 1.00 95.31 85 TRP A CA 1
ATOM 706 C C . TRP A 1 85 ? -10.105 -2.457 18.671 1.00 95.31 85 TRP A C 1
ATOM 708 O O . TRP A 1 85 ? -10.144 -2.103 17.491 1.00 95.31 85 TRP A O 1
ATOM 718 N N . SER A 1 86 ? -9.802 -3.713 19.010 1.00 94.44 86 SER A N 1
ATOM 719 C CA . SER A 1 86 ? -9.442 -4.734 18.019 1.00 94.44 86 SER A CA 1
ATOM 720 C C . SER A 1 86 ? -10.592 -5.036 17.043 1.00 94.44 86 SER A C 1
ATOM 722 O O . SER A 1 86 ? -10.332 -5.353 15.883 1.00 94.44 86 SER A O 1
ATOM 724 N N . LYS A 1 87 ? -11.861 -4.857 17.445 1.00 95.12 87 LYS A N 1
ATOM 725 C CA . LYS A 1 87 ? -13.018 -4.959 16.531 1.00 95.12 87 LYS A CA 1
ATOM 726 C C . LYS A 1 87 ? -13.037 -3.828 15.492 1.00 95.12 87 LYS A C 1
ATOM 728 O O . LYS A 1 87 ? -13.399 -4.060 14.333 1.00 95.12 87 LYS A O 1
ATOM 733 N N . ILE A 1 88 ? -12.617 -2.618 15.874 1.00 95.75 88 ILE A N 1
ATOM 734 C CA . ILE A 1 88 ? -12.462 -1.479 14.952 1.00 95.75 88 ILE A CA 1
ATOM 735 C C . ILE A 1 88 ? -11.310 -1.752 13.979 1.00 95.75 88 ILE A C 1
ATOM 737 O O . ILE A 1 88 ? -11.499 -1.619 12.773 1.00 95.75 88 ILE A O 1
ATOM 741 N N . VAL A 1 89 ? -10.159 -2.221 14.474 1.00 96.38 89 VAL A N 1
ATOM 742 C CA . VAL A 1 89 ? -9.011 -2.603 13.627 1.00 96.38 89 VAL A CA 1
ATOM 743 C C . VAL A 1 89 ? -9.386 -3.704 12.633 1.00 96.38 89 VAL A C 1
ATOM 745 O O . VAL A 1 89 ? -9.075 -3.591 11.451 1.00 96.38 89 VAL A O 1
ATOM 748 N N . ARG A 1 90 ? -10.130 -4.733 13.059 1.00 95.94 90 ARG A N 1
ATOM 749 C CA . ARG A 1 90 ? -10.652 -5.765 12.146 1.00 95.94 90 ARG A CA 1
ATOM 750 C C . ARG A 1 90 ? -11.533 -5.166 11.049 1.00 95.94 90 ARG A C 1
ATOM 752 O O . ARG A 1 90 ? -11.429 -5.566 9.896 1.00 95.94 90 ARG A O 1
ATOM 759 N N . SER A 1 91 ? -12.381 -4.202 11.401 1.00 96.81 91 SER A N 1
ATOM 760 C CA . SER A 1 91 ? -13.238 -3.517 10.426 1.00 96.81 91 SER A CA 1
ATOM 761 C C . SER A 1 91 ? -12.416 -2.685 9.438 1.00 96.81 91 SER A C 1
ATOM 763 O O . SER A 1 91 ? -12.723 -2.687 8.254 1.00 96.81 91 SER A O 1
ATOM 765 N N . LEU A 1 92 ? -11.335 -2.047 9.899 1.00 97.62 92 LEU A N 1
ATOM 766 C CA . LEU A 1 92 ? -10.386 -1.359 9.024 1.00 97.62 92 LEU A CA 1
ATOM 767 C C . LEU A 1 92 ? -9.708 -2.334 8.058 1.00 97.62 92 LEU A C 1
ATOM 769 O O . LEU A 1 92 ? -9.643 -2.032 6.876 1.00 97.62 92 LEU A O 1
ATOM 773 N N . TYR A 1 93 ? -9.269 -3.515 8.506 1.00 97.00 93 TYR A N 1
ATOM 774 C CA . TYR A 1 93 ? -8.715 -4.528 7.597 1.00 97.00 93 TYR A CA 1
ATOM 775 C C . TYR A 1 93 ? -9.713 -4.990 6.535 1.00 97.00 93 TYR A C 1
ATOM 777 O O . TYR A 1 93 ? -9.312 -5.178 5.391 1.00 97.00 93 TYR A O 1
ATOM 785 N N . ILE A 1 94 ? -10.997 -5.138 6.884 1.00 97.06 94 ILE A N 1
ATOM 786 C CA . ILE A 1 94 ? -12.055 -5.418 5.901 1.00 97.06 94 ILE A CA 1
ATOM 787 C C . ILE A 1 94 ? -12.144 -4.268 4.891 1.00 97.06 94 ILE A C 1
ATOM 789 O O . ILE A 1 94 ? -12.169 -4.517 3.693 1.00 97.06 94 ILE A O 1
ATOM 793 N N . THR A 1 95 ? -12.107 -3.013 5.348 1.00 97.50 95 THR A N 1
ATOM 794 C CA . THR A 1 95 ? -12.053 -1.848 4.453 1.00 97.50 95 THR A CA 1
ATOM 795 C C . THR A 1 95 ? -10.828 -1.888 3.531 1.00 97.50 95 THR A C 1
ATOM 797 O O . THR A 1 95 ? -10.966 -1.677 2.329 1.00 97.50 95 THR A O 1
ATOM 800 N N . LEU A 1 96 ? -9.637 -2.209 4.044 1.00 97.25 96 LEU A N 1
ATOM 801 C CA . LEU A 1 96 ? -8.438 -2.360 3.208 1.00 97.25 96 LEU A CA 1
ATOM 802 C C . LEU A 1 96 ? -8.614 -3.456 2.148 1.00 97.25 96 LEU A C 1
ATOM 804 O O . LEU A 1 96 ? -8.137 -3.287 1.030 1.00 97.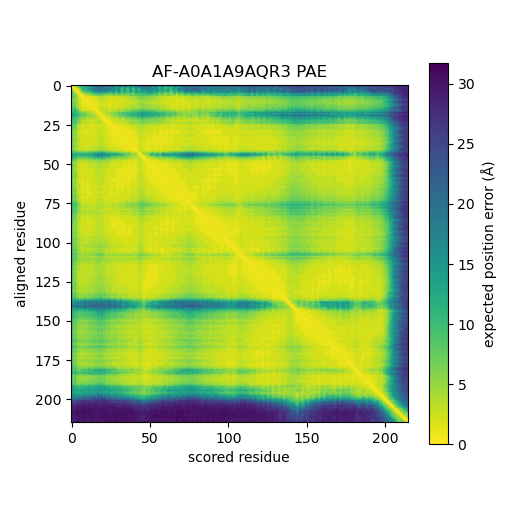25 96 LEU A O 1
ATOM 808 N N . ASP A 1 97 ? -9.301 -4.547 2.487 1.00 96.81 97 ASP A N 1
ATOM 809 C CA . ASP A 1 97 ? -9.607 -5.657 1.574 1.00 96.81 97 ASP A CA 1
ATOM 810 C C . ASP A 1 97 ? -10.541 -5.213 0.450 1.00 96.81 97 ASP A C 1
ATOM 812 O O . ASP A 1 97 ? -10.253 -5.425 -0.720 1.00 96.81 97 ASP A O 1
ATOM 816 N N . THR A 1 98 ?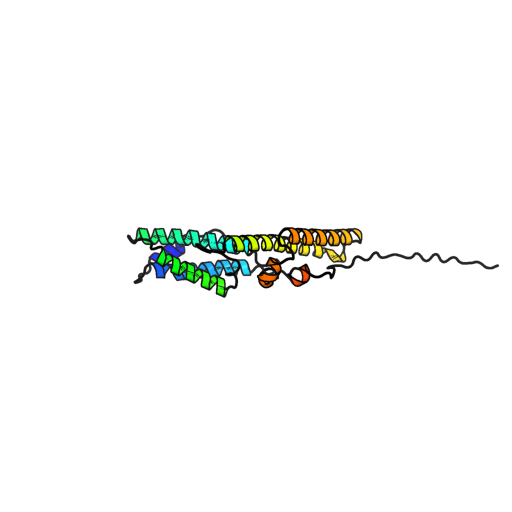 -11.621 -4.504 0.796 1.00 97.00 98 THR A N 1
ATOM 817 C CA . THR A 1 98 ? -12.586 -3.977 -0.186 1.00 97.00 98 THR A CA 1
ATOM 818 C C . THR A 1 98 ? -11.976 -2.952 -1.137 1.00 97.00 98 THR A C 1
ATOM 820 O O . THR A 1 98 ? -12.491 -2.726 -2.225 1.00 97.00 98 THR A O 1
ATOM 823 N N . HIS A 1 99 ? -10.875 -2.325 -0.725 1.00 96.12 99 HIS A N 1
ATOM 824 C CA . HIS A 1 99 ? -10.089 -1.429 -1.561 1.00 96.12 99 HIS A CA 1
ATOM 825 C C . HIS A 1 99 ? -8.856 -2.116 -2.160 1.00 96.12 99 HIS A C 1
ATOM 827 O O . HIS A 1 99 ? -8.007 -1.420 -2.712 1.00 96.12 99 HIS A O 1
ATOM 833 N N . GLU A 1 100 ? -8.739 -3.439 -2.048 1.00 96.06 100 GLU A N 1
ATOM 834 C CA . GLU A 1 100 ? -7.664 -4.255 -2.617 1.00 96.06 100 GLU A CA 1
ATOM 835 C C . GLU A 1 100 ? -6.264 -3.842 -2.154 1.00 96.06 100 GLU A C 1
ATOM 837 O O . GLU A 1 100 ? -5.295 -4.095 -2.842 1.00 96.06 100 GLU A O 1
ATOM 842 N N . ILE A 1 101 ? -6.104 -3.205 -0.992 1.00 96.62 101 ILE A N 1
ATOM 843 C CA . ILE A 1 101 ? -4.793 -2.757 -0.477 1.00 96.62 101 ILE A CA 1
ATOM 844 C C . ILE A 1 101 ? -4.347 -3.521 0.767 1.00 96.62 101 ILE A C 1
ATOM 846 O O . ILE A 1 101 ? -3.272 -3.263 1.300 1.00 96.62 101 ILE A O 1
ATOM 850 N N . LYS A 1 102 ? -5.142 -4.480 1.249 1.00 96.56 102 LYS A N 1
ATOM 851 C CA . LYS A 1 102 ? -4.819 -5.291 2.434 1.00 96.56 102 LYS A CA 1
ATOM 852 C C . LYS A 1 102 ? -3.535 -6.108 2.278 1.00 96.56 102 LYS A C 1
ATOM 854 O O . LYS A 1 102 ? -2.842 -6.314 3.273 1.00 96.56 102 LYS A O 1
ATOM 859 N N . ARG A 1 103 ? -3.205 -6.556 1.058 1.00 95.81 103 ARG A N 1
ATOM 860 C CA . ARG A 1 103 ? -1.954 -7.288 0.784 1.00 95.81 103 ARG A CA 1
ATOM 861 C C . ARG A 1 103 ? -0.710 -6.414 0.974 1.00 95.81 103 ARG A C 1
ATOM 863 O O . ARG A 1 103 ? 0.338 -6.956 1.294 1.00 95.81 103 ARG A O 1
ATOM 870 N N . LEU A 1 104 ? -0.834 -5.090 0.833 1.00 96.38 104 LEU A N 1
ATOM 871 C CA . LEU A 1 104 ? 0.270 -4.133 0.973 1.00 96.38 104 LEU A CA 1
ATOM 872 C C . LEU A 1 104 ? 0.268 -3.391 2.311 1.00 96.38 104 LEU A C 1
ATOM 874 O O . LEU A 1 104 ? 1.307 -3.222 2.938 1.00 96.38 104 LEU A O 1
ATOM 878 N N . CYS A 1 105 ? -0.890 -2.909 2.754 1.00 97.44 105 CYS A N 1
ATOM 879 C CA . CYS A 1 105 ? -0.976 -2.086 3.950 1.00 97.44 105 CYS A CA 1
ATOM 880 C C . CYS A 1 105 ? -1.041 -2.926 5.225 1.00 97.44 105 CYS A C 1
ATOM 882 O O . CYS A 1 105 ? -1.620 -4.014 5.267 1.00 97.44 105 CYS A O 1
ATOM 884 N N . TYR A 1 106 ? -0.466 -2.365 6.286 1.00 96.62 106 TYR A N 1
ATOM 885 C CA . TYR A 1 106 ? -0.361 -2.968 7.607 1.00 96.62 106 TYR A CA 1
ATOM 886 C C . TYR A 1 106 ? -0.899 -2.009 8.672 1.00 96.62 106 TYR A C 1
ATOM 888 O O . TYR A 1 106 ? -0.660 -0.795 8.643 1.00 96.62 106 TYR A O 1
ATOM 896 N N . LEU A 1 107 ? -1.629 -2.558 9.638 1.00 95.69 107 LEU A N 1
ATOM 897 C CA . LEU A 1 107 ? -2.096 -1.843 10.826 1.00 95.69 107 LEU A CA 1
ATOM 898 C C . LEU A 1 107 ? -1.497 -2.498 12.077 1.00 95.69 107 LEU A C 1
ATOM 900 O O . LEU A 1 107 ? -0.600 -3.331 12.008 1.00 95.69 107 LEU A O 1
ATOM 904 N N . GLU A 1 108 ? -1.962 -2.098 13.256 1.00 90.25 108 GLU A N 1
ATOM 905 C CA . GLU A 1 108 ? -1.494 -2.679 14.515 1.00 90.25 108 GLU A CA 1
ATOM 906 C C . GLU A 1 108 ? -1.683 -4.209 14.541 1.00 90.25 108 GLU A C 1
ATOM 908 O O . GLU A 1 108 ? -2.753 -4.707 14.179 1.00 90.25 108 GLU A O 1
ATOM 913 N N . LYS A 1 109 ? -0.664 -4.929 15.036 1.00 86.38 109 LYS A N 1
ATOM 914 C CA . LYS A 1 109 ? -0.623 -6.400 15.158 1.00 86.38 109 LYS A CA 1
ATOM 915 C C . LYS A 1 109 ? -0.676 -7.159 13.823 1.00 86.38 109 LYS A C 1
ATOM 917 O O . LYS A 1 109 ? -1.059 -8.328 13.818 1.00 86.38 109 LYS A O 1
ATOM 922 N N . ASP A 1 110 ? -0.314 -6.518 12.713 1.00 93.31 110 ASP A N 1
ATOM 923 C CA . ASP A 1 110 ? -0.066 -7.236 11.461 1.00 93.31 110 ASP A CA 1
ATOM 924 C C . ASP A 1 110 ? 1.170 -8.134 11.619 1.00 93.31 110 ASP A C 1
ATOM 926 O O . ASP A 1 110 ? 2.221 -7.668 12.058 1.00 93.31 110 ASP A O 1
ATOM 930 N N . LYS A 1 111 ? 1.040 -9.425 11.301 1.00 94.44 111 LYS A N 1
ATOM 931 C CA . LYS A 1 111 ? 2.155 -10.379 11.401 1.00 94.44 111 LYS A CA 1
ATOM 932 C C . LYS A 1 111 ? 3.125 -10.255 10.227 1.00 94.44 111 LYS A C 1
ATOM 934 O O . LYS A 1 111 ? 4.291 -10.596 10.385 1.00 94.44 111 LYS A O 1
ATOM 939 N N . ASP A 1 112 ? 2.660 -9.703 9.109 1.00 95.50 112 ASP A N 1
ATOM 940 C CA . ASP A 1 112 ? 3.413 -9.604 7.860 1.00 95.50 112 ASP A CA 1
ATOM 941 C C . ASP A 1 112 ? 3.936 -8.175 7.629 1.00 95.50 112 ASP A C 1
ATOM 943 O O . ASP A 1 112 ? 4.286 -7.805 6.509 1.00 95.50 112 ASP A O 1
ATOM 947 N N . GLU A 1 113 ? 3.980 -7.336 8.675 1.00 95.38 113 GLU A N 1
ATOM 948 C CA . GLU A 1 113 ? 4.389 -5.926 8.580 1.00 95.38 113 GLU A CA 1
ATOM 949 C C . GLU A 1 113 ? 5.768 -5.759 7.921 1.00 95.38 113 GLU A C 1
ATOM 951 O O . GLU A 1 113 ? 5.947 -4.862 7.097 1.00 95.38 113 GLU A O 1
ATOM 956 N N . SER A 1 114 ? 6.742 -6.611 8.256 1.00 96.12 114 SER A N 1
ATOM 957 C CA . SER A 1 114 ? 8.091 -6.564 7.676 1.00 96.12 114 SER A CA 1
ATOM 958 C C . SER A 1 114 ? 8.079 -6.855 6.175 1.00 96.12 114 SER A C 1
ATOM 960 O O . SER A 1 114 ? 8.606 -6.062 5.396 1.00 96.12 114 SER A O 1
ATOM 962 N N . THR A 1 115 ? 7.429 -7.946 5.768 1.00 96.88 115 THR A N 1
ATOM 963 C CA . THR A 1 115 ? 7.285 -8.352 4.365 1.00 96.88 115 THR A CA 1
ATOM 964 C C . THR A 1 115 ? 6.569 -7.274 3.559 1.00 96.88 115 THR A C 1
ATOM 966 O O . THR A 1 115 ? 7.053 -6.836 2.518 1.00 96.88 115 THR A O 1
ATOM 969 N N . LYS A 1 116 ? 5.460 -6.751 4.086 1.00 97.75 116 LYS A N 1
ATOM 970 C CA . LYS A 1 116 ? 4.701 -5.660 3.466 1.00 97.75 116 LYS A CA 1
ATOM 971 C C . LYS A 1 116 ? 5.538 -4.399 3.277 1.00 97.75 116 LYS A C 1
ATOM 973 O O . LYS A 1 116 ? 5.521 -3.813 2.199 1.00 97.75 116 LYS A O 1
ATOM 978 N N . LYS A 1 117 ? 6.311 -3.990 4.288 1.00 97.50 117 LYS A N 1
ATOM 979 C CA . LYS A 1 117 ? 7.239 -2.852 4.167 1.00 97.50 117 LYS A CA 1
ATOM 980 C C . LYS A 1 117 ? 8.302 -3.083 3.100 1.00 97.50 117 LYS A C 1
ATOM 982 O O . LYS A 1 117 ? 8.617 -2.155 2.362 1.00 97.50 117 LYS A O 1
ATOM 987 N N . TYR A 1 118 ? 8.841 -4.295 3.012 1.00 97.56 118 TYR A N 1
ATOM 988 C CA . TYR A 1 118 ? 9.816 -4.646 1.985 1.00 97.56 118 TYR A CA 1
ATOM 989 C C . TYR A 1 118 ? 9.220 -4.514 0.574 1.00 97.56 118 TYR A C 1
ATOM 991 O O . TYR A 1 118 ? 9.780 -3.799 -0.255 1.00 97.56 118 TYR A O 1
ATOM 999 N N . ILE A 1 119 ? 8.025 -5.064 0.341 1.00 98.19 119 ILE A N 1
ATOM 1000 C CA . ILE A 1 119 ? 7.308 -4.925 -0.939 1.00 98.19 119 ILE A CA 1
ATOM 1001 C C . ILE A 1 119 ? 6.998 -3.455 -1.252 1.00 98.19 119 ILE A C 1
ATOM 1003 O O . ILE A 1 119 ? 7.189 -3.007 -2.380 1.00 98.19 119 ILE A O 1
ATOM 1007 N N . LEU A 1 120 ? 6.565 -2.671 -0.258 1.00 98.19 120 LEU A N 1
ATOM 1008 C CA . LEU A 1 120 ? 6.309 -1.236 -0.423 1.00 98.19 120 LEU A CA 1
ATOM 1009 C C . LEU A 1 120 ? 7.571 -0.449 -0.811 1.00 98.19 120 LEU A C 1
ATOM 1011 O O . LEU A 1 120 ? 7.467 0.510 -1.575 1.00 98.19 120 LEU A O 1
ATOM 1015 N N . ASN A 1 121 ? 8.749 -0.849 -0.321 1.00 97.94 121 ASN A N 1
ATOM 1016 C CA . ASN A 1 121 ? 10.022 -0.249 -0.724 1.00 97.94 121 ASN A CA 1
ATOM 1017 C C . ASN A 1 121 ? 10.376 -0.603 -2.175 1.00 97.94 121 ASN A C 1
ATOM 1019 O O . ASN A 1 121 ? 10.766 0.286 -2.928 1.00 97.94 121 ASN A O 1
ATOM 1023 N N . ILE A 1 122 ? 10.184 -1.862 -2.592 1.00 98.12 122 ILE A N 1
ATOM 1024 C CA . ILE A 1 122 ? 10.359 -2.265 -3.999 1.00 98.12 122 ILE A CA 1
ATOM 1025 C C . ILE A 1 122 ? 9.416 -1.452 -4.895 1.00 98.12 122 ILE A C 1
ATOM 1027 O O . ILE A 1 122 ? 9.843 -0.881 -5.898 1.00 98.12 122 ILE A O 1
ATOM 1031 N N . HIS A 1 123 ? 8.145 -1.337 -4.500 1.00 97.50 123 HIS A N 1
ATOM 1032 C CA . HIS A 1 123 ? 7.147 -0.543 -5.210 1.00 97.50 123 HIS A CA 1
ATOM 1033 C C . HIS A 1 123 ? 7.539 0.932 -5.325 1.00 97.50 123 HIS A C 1
ATOM 1035 O O . HIS A 1 123 ? 7.388 1.522 -6.390 1.00 97.50 123 HIS A O 1
ATOM 1041 N N . GLU A 1 124 ? 8.047 1.553 -4.260 1.00 97.12 124 GLU A N 1
ATOM 1042 C CA . GLU A 1 124 ? 8.508 2.944 -4.308 1.00 97.12 124 GLU A CA 1
ATOM 1043 C C . GLU A 1 124 ? 9.657 3.140 -5.305 1.00 97.12 124 GLU A C 1
AT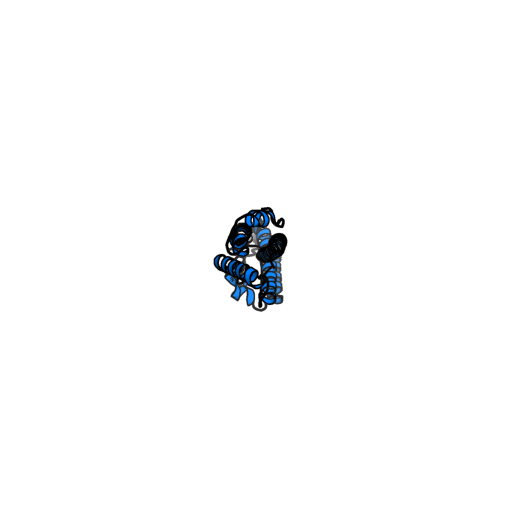OM 1045 O O . GLU A 1 124 ? 9.603 4.059 -6.124 1.00 97.12 124 GLU A O 1
ATOM 1050 N N . VAL A 1 125 ? 10.658 2.253 -5.288 1.00 97.44 125 VAL A N 1
ATOM 1051 C CA . VAL A 1 125 ? 11.779 2.302 -6.240 1.00 97.44 125 VAL A CA 1
ATOM 1052 C C . VAL A 1 125 ? 11.278 2.124 -7.675 1.00 97.44 125 VAL A C 1
ATOM 1054 O O . VAL A 1 125 ? 11.649 2.905 -8.553 1.00 97.44 125 VAL A O 1
ATOM 1057 N N . PHE A 1 126 ? 10.398 1.147 -7.913 1.00 97.31 126 PHE A N 1
ATOM 1058 C CA . PHE A 1 126 ? 9.814 0.901 -9.231 1.00 97.31 126 PHE A CA 1
ATOM 1059 C C . PHE A 1 126 ? 8.983 2.091 -9.728 1.00 97.31 126 PHE A C 1
ATOM 1061 O O . PHE A 1 126 ? 9.177 2.555 -10.850 1.00 97.31 126 PHE A O 1
ATOM 1068 N N . ARG A 1 127 ? 8.112 2.650 -8.879 1.00 96.12 127 ARG A N 1
ATOM 1069 C CA . ARG A 1 127 ? 7.293 3.826 -9.200 1.00 96.12 127 ARG A CA 1
ATOM 1070 C C . ARG A 1 127 ? 8.155 5.037 -9.559 1.00 96.12 127 ARG A C 1
ATOM 1072 O O . ARG A 1 127 ? 7.891 5.691 -10.564 1.00 96.12 127 ARG A O 1
ATOM 1079 N N . ASN A 1 128 ? 9.191 5.329 -8.772 1.00 96.38 128 ASN A N 1
ATOM 1080 C CA . ASN A 1 128 ? 10.097 6.449 -9.046 1.00 96.38 128 ASN A CA 1
ATOM 1081 C C . ASN A 1 128 ? 10.832 6.260 -10.377 1.00 96.38 128 ASN A C 1
ATOM 1083 O O . ASN A 1 128 ? 10.928 7.195 -11.172 1.00 96.38 128 ASN A O 1
ATOM 1087 N N . PHE A 1 129 ? 11.266 5.031 -10.663 1.00 96.19 129 PHE A N 1
ATOM 1088 C CA . PHE A 1 129 ? 11.807 4.679 -11.969 1.00 96.19 129 PHE A CA 1
ATOM 1089 C C . PHE A 1 129 ? 10.797 4.934 -13.106 1.00 96.19 129 PHE A C 1
ATOM 1091 O O . PHE A 1 129 ? 11.167 5.555 -14.102 1.00 96.19 129 PHE A O 1
ATOM 1098 N N . CYS A 1 130 ? 9.531 4.525 -12.963 1.00 95.12 130 CYS A N 1
ATOM 1099 C CA . CYS A 1 130 ? 8.494 4.782 -13.970 1.00 95.12 130 CYS A CA 1
ATOM 1100 C C . CYS A 1 130 ? 8.298 6.284 -14.236 1.00 95.12 130 CYS A C 1
ATOM 1102 O O . CYS A 1 130 ? 8.207 6.700 -15.391 1.00 95.12 130 CYS A O 1
ATOM 1104 N N . ILE A 1 131 ? 8.303 7.110 -13.185 1.00 94.25 131 ILE A N 1
ATOM 1105 C CA . ILE A 1 131 ? 8.192 8.574 -13.296 1.00 94.25 131 ILE A CA 1
ATOM 1106 C C . ILE A 1 131 ? 9.386 9.158 -14.063 1.00 94.25 131 ILE A C 1
ATOM 1108 O O . ILE A 1 131 ? 9.199 9.931 -15.007 1.00 94.25 131 ILE A O 1
ATOM 1112 N N . GLU A 1 132 ? 10.614 8.759 -13.711 1.00 94.56 132 GLU A N 1
ATOM 1113 C CA . GLU A 1 132 ? 11.825 9.168 -14.436 1.00 94.56 132 GLU A CA 1
ATOM 1114 C C . GLU A 1 132 ? 11.767 8.736 -15.909 1.00 94.56 132 GLU A C 1
ATOM 1116 O O . GLU A 1 132 ? 12.085 9.519 -16.809 1.00 94.56 132 GLU A O 1
ATOM 1121 N N . LYS A 1 133 ? 11.321 7.500 -16.169 1.00 93.00 133 LYS A N 1
ATOM 1122 C CA . LYS A 1 133 ? 11.181 6.942 -17.517 1.00 93.00 133 LYS A CA 1
ATOM 1123 C C . LYS A 1 133 ? 10.189 7.753 -18.346 1.00 93.00 133 LYS A C 1
ATOM 1125 O O . LYS A 1 133 ? 10.508 8.141 -19.469 1.00 93.00 133 LYS A O 1
ATOM 1130 N N . LYS A 1 134 ? 9.011 8.044 -17.788 1.00 91.56 134 LYS A N 1
ATOM 1131 C CA . LYS A 1 134 ? 7.968 8.868 -18.414 1.00 91.56 134 LYS A CA 1
ATOM 1132 C C . LYS A 1 134 ? 8.494 10.256 -18.770 1.00 91.56 134 LYS A C 1
ATOM 1134 O O . LYS A 1 134 ? 8.237 10.725 -19.872 1.00 91.56 134 LYS A O 1
ATOM 1139 N N . ALA A 1 135 ? 9.255 10.896 -17.880 1.00 90.62 135 ALA A N 1
ATOM 1140 C CA . ALA A 1 135 ? 9.851 12.205 -18.142 1.00 90.62 135 ALA A CA 1
ATOM 1141 C C . ALA A 1 135 ? 10.870 12.163 -19.294 1.00 90.62 135 ALA A C 1
ATOM 1143 O O . ALA A 1 135 ? 10.814 13.012 -20.182 1.00 90.62 135 ALA A O 1
ATOM 1144 N N . ARG A 1 136 ? 11.750 11.153 -19.323 1.00 89.12 136 ARG A N 1
ATOM 1145 C CA . ARG A 1 136 ? 12.744 10.970 -20.398 1.00 89.12 136 ARG A CA 1
ATOM 1146 C C . ARG A 1 136 ? 12.094 10.706 -21.756 1.00 89.12 136 ARG A C 1
ATOM 1148 O O . ARG A 1 136 ? 12.548 11.242 -22.759 1.00 89.12 136 ARG A O 1
ATOM 1155 N N . LEU A 1 137 ? 11.000 9.946 -21.784 1.00 86.44 137 LEU A N 1
ATOM 1156 C CA . LEU A 1 137 ? 10.260 9.632 -23.009 1.00 86.44 137 LEU A CA 1
ATOM 1157 C C . LEU A 1 137 ? 9.487 10.821 -23.607 1.00 86.44 137 LEU A C 1
ATOM 1159 O O . LEU A 1 137 ? 9.028 10.721 -24.739 1.00 86.44 137 LEU A O 1
ATOM 1163 N N . ARG A 1 138 ? 9.337 11.953 -22.904 1.00 83.50 138 ARG A N 1
ATOM 1164 C CA . ARG A 1 138 ? 8.617 13.119 -23.456 1.00 83.50 138 ARG A CA 1
ATOM 1165 C C . ARG A 1 138 ? 9.298 13.737 -24.679 1.00 83.50 138 ARG A C 1
ATOM 1167 O O . ARG A 1 138 ? 8.598 14.277 -25.522 1.00 83.50 138 ARG A O 1
ATOM 1174 N N . ASN A 1 139 ? 10.621 13.609 -24.792 1.00 74.38 139 ASN A N 1
ATOM 1175 C CA . ASN A 1 139 ? 11.411 14.213 -25.873 1.00 74.38 139 ASN A CA 1
ATOM 1176 C C . ASN A 1 139 ? 11.953 13.156 -26.850 1.00 74.38 139 ASN A C 1
ATOM 1178 O O . ASN A 1 139 ? 13.007 13.339 -27.451 1.00 74.38 139 ASN A O 1
ATOM 1182 N N . ILE A 1 140 ? 11.265 12.017 -26.972 1.00 74.94 140 ILE A N 1
ATOM 1183 C CA . ILE A 1 140 ? 11.729 10.849 -27.735 1.00 74.94 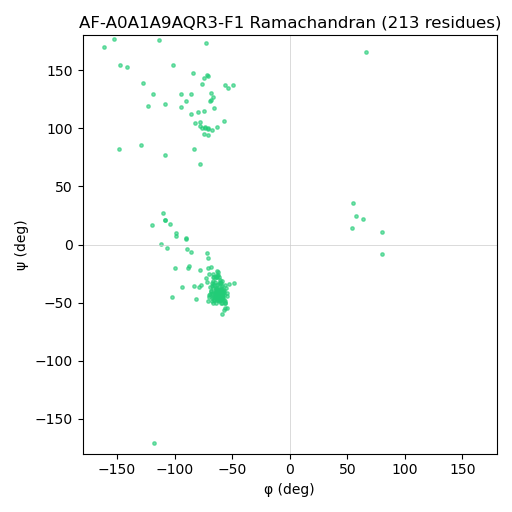140 ILE A CA 1
ATOM 1184 C C . ILE A 1 140 ? 11.955 11.144 -29.225 1.00 74.94 140 ILE A C 1
ATOM 1186 O O . ILE A 1 140 ? 12.865 10.581 -29.821 1.00 74.94 140 ILE A O 1
ATOM 1190 N N . SER A 1 141 ? 11.153 12.041 -29.813 1.00 69.88 141 SER A N 1
ATOM 1191 C CA . SER A 1 141 ? 11.248 12.456 -31.220 1.00 69.88 141 SER A CA 1
ATOM 1192 C C . SER A 1 141 ? 12.477 13.309 -31.516 1.00 69.88 141 SER A C 1
ATOM 1194 O O . SER A 1 141 ? 12.891 13.400 -32.668 1.00 69.88 141 SER A O 1
ATOM 1196 N N . ASP A 1 142 ? 13.050 13.916 -30.477 1.00 77.44 142 ASP A N 1
ATOM 1197 C CA . ASP A 1 142 ? 14.125 14.900 -30.587 1.00 77.44 142 ASP A CA 1
ATOM 1198 C C . ASP A 1 142 ? 15.474 14.307 -30.153 1.00 77.44 142 ASP A C 1
ATOM 1200 O O . ASP A 1 142 ? 16.505 14.976 -30.236 1.00 77.44 142 ASP A O 1
ATOM 1204 N N . MET A 1 143 ? 15.482 13.049 -29.687 1.00 83.62 143 MET A N 1
ATOM 1205 C CA . MET A 1 143 ? 16.707 12.358 -29.303 1.00 83.62 143 MET A CA 1
ATOM 1206 C C . MET A 1 143 ? 17.552 12.051 -30.537 1.00 83.62 143 MET A C 1
ATOM 1208 O O . MET A 1 143 ? 17.126 11.349 -31.455 1.00 83.62 143 MET A O 1
ATOM 1212 N N . ASN A 1 144 ? 18.796 12.521 -30.529 1.00 87.25 144 ASN A N 1
ATOM 1213 C CA . ASN A 1 144 ? 19.794 12.063 -31.483 1.00 87.25 144 ASN A CA 1
ATOM 1214 C C . ASN A 1 144 ? 20.249 10.621 -31.157 1.00 87.25 144 ASN A C 1
ATOM 1216 O O . ASN A 1 144 ? 19.882 10.036 -30.135 1.00 87.25 144 ASN A O 1
ATOM 1220 N N . PHE A 1 145 ? 21.065 10.032 -32.034 1.00 86.25 145 PHE A N 1
ATOM 1221 C CA . PHE A 1 145 ? 21.537 8.652 -31.880 1.00 86.25 145 PHE A CA 1
ATOM 1222 C C . PHE A 1 145 ? 22.270 8.392 -30.549 1.00 86.25 145 PHE A C 1
ATOM 1224 O O . PHE A 1 145 ? 22.049 7.357 -29.926 1.00 86.25 145 PHE A O 1
ATOM 1231 N N . GLU A 1 146 ? 23.104 9.329 -30.095 1.00 88.44 146 GLU A N 1
ATOM 1232 C CA . GLU A 1 146 ? 23.850 9.221 -28.834 1.00 88.44 146 GLU A CA 1
ATOM 1233 C C . GLU A 1 146 ? 22.903 9.268 -27.628 1.00 88.44 146 GLU A C 1
ATOM 1235 O O . GLU A 1 146 ? 22.904 8.356 -26.808 1.00 88.44 146 GLU A O 1
ATOM 1240 N N . GLN A 1 147 ? 21.986 10.239 -27.601 1.00 88.88 147 GLN A N 1
ATOM 1241 C CA . GLN A 1 147 ? 20.956 10.362 -26.563 1.00 88.88 147 GLN A CA 1
ATOM 1242 C C . GLN A 1 147 ? 20.051 9.124 -26.487 1.00 88.88 147 GLN A C 1
ATOM 1244 O O . GLN A 1 147 ? 19.644 8.711 -25.399 1.00 88.88 147 GLN A O 1
ATOM 1249 N N . CYS A 1 148 ?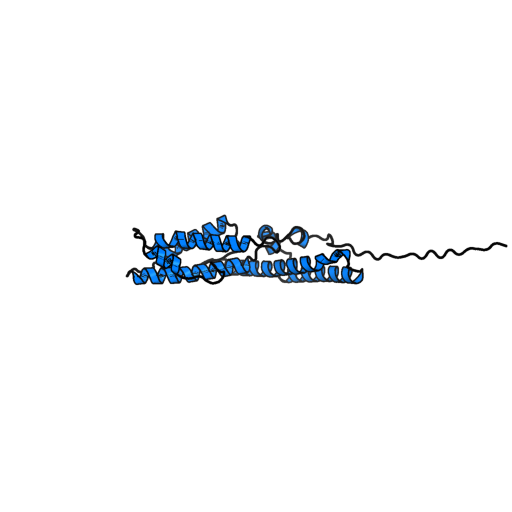 19.749 8.510 -27.634 1.00 88.69 148 CYS A N 1
ATOM 1250 C CA . CYS A 1 148 ? 18.995 7.263 -27.692 1.00 88.69 148 CYS A CA 1
ATOM 1251 C C . CYS A 1 148 ? 19.785 6.088 -27.088 1.00 88.69 148 CYS A C 1
ATOM 1253 O O . CYS A 1 148 ? 19.245 5.335 -26.276 1.00 88.69 148 CYS A O 1
ATOM 1255 N N . ASN A 1 149 ? 21.073 5.951 -27.420 1.00 89.12 149 ASN A N 1
ATOM 1256 C CA . ASN A 1 149 ? 21.930 4.912 -26.839 1.00 89.12 149 ASN A CA 1
ATOM 1257 C C . ASN A 1 149 ? 22.120 5.092 -25.325 1.00 89.12 149 ASN A C 1
ATOM 1259 O O . ASN A 1 149 ? 22.070 4.109 -24.578 1.00 89.12 149 ASN A O 1
ATOM 1263 N N . ASP A 1 150 ? 22.266 6.332 -24.858 1.00 91.12 150 ASP A N 1
ATOM 1264 C CA . ASP A 1 150 ? 22.341 6.658 -23.432 1.00 91.12 150 ASP A CA 1
ATOM 1265 C C . ASP A 1 150 ? 21.051 6.268 -22.707 1.00 91.12 150 ASP A C 1
ATOM 1267 O O . ASP A 1 150 ? 21.088 5.674 -21.627 1.00 91.12 150 ASP A O 1
ATOM 1271 N N . TYR A 1 151 ? 19.892 6.540 -23.313 1.00 91.44 151 TYR A N 1
ATOM 1272 C CA . TYR A 1 151 ? 18.600 6.121 -22.775 1.00 91.44 151 TYR A CA 1
ATOM 1273 C C . TYR A 1 151 ? 18.488 4.592 -22.661 1.00 91.44 151 TYR A C 1
ATOM 1275 O O . TYR A 1 151 ? 18.066 4.081 -21.621 1.00 91.44 151 TYR A O 1
ATOM 1283 N N . MET A 1 152 ? 18.902 3.853 -23.693 1.00 90.25 152 MET A N 1
ATOM 1284 C CA . MET A 1 152 ? 18.887 2.384 -23.688 1.00 90.25 152 MET A CA 1
ATOM 1285 C C . MET A 1 152 ? 19.818 1.796 -22.618 1.00 90.25 152 MET A C 1
ATOM 1287 O O . MET A 1 152 ? 19.456 0.840 -21.918 1.00 90.25 152 MET A O 1
ATOM 1291 N N . SER A 1 153 ? 20.994 2.399 -22.446 1.00 92.38 153 SER A N 1
ATOM 1292 C CA . SER A 1 153 ? 21.952 2.025 -21.401 1.00 92.38 153 SER A CA 1
ATOM 1293 C C . SER A 1 153 ? 21.371 2.294 -20.012 1.00 92.38 153 SER A C 1
ATOM 1295 O O . SER A 1 153 ? 21.355 1.401 -19.164 1.00 92.38 153 SER A O 1
ATOM 1297 N N . TRP A 1 154 ? 20.764 3.467 -19.815 1.00 94.88 154 TRP A N 1
ATOM 1298 C CA . TRP A 1 154 ? 20.082 3.841 -18.576 1.00 94.88 154 TRP A CA 1
ATOM 1299 C C . TRP A 1 154 ? 18.929 2.888 -18.219 1.00 94.88 154 TRP A C 1
ATOM 1301 O O . TRP A 1 154 ? 18.816 2.473 -17.064 1.00 94.88 154 TRP A O 1
ATOM 1311 N N . ILE A 1 155 ? 18.095 2.481 -19.187 1.00 93.81 155 ILE A N 1
ATOM 1312 C CA . ILE A 1 155 ? 17.045 1.469 -18.959 1.00 93.81 155 ILE A CA 1
ATOM 1313 C C . ILE A 1 155 ? 17.661 0.152 -18.480 1.00 93.81 155 ILE A C 1
ATOM 1315 O O . ILE A 1 155 ? 17.178 -0.437 -17.511 1.00 93.81 155 ILE A O 1
ATOM 1319 N N . THR A 1 156 ? 18.738 -0.296 -19.126 1.00 93.19 156 THR A N 1
ATOM 1320 C CA . THR A 1 156 ? 19.429 -1.544 -18.772 1.00 93.19 156 THR A CA 1
ATOM 1321 C C . THR A 1 156 ? 19.981 -1.490 -17.347 1.00 93.19 156 THR A C 1
ATOM 1323 O O . THR A 1 156 ? 19.779 -2.422 -16.566 1.00 93.19 156 THR A O 1
ATOM 1326 N N . GLU A 1 157 ? 20.626 -0.386 -16.973 1.00 95.31 157 GLU A N 1
ATOM 1327 C CA . GLU A 1 157 ? 21.132 -0.164 -15.617 1.00 95.31 157 GLU A CA 1
ATOM 1328 C C . GLU A 1 157 ? 20.011 -0.138 -14.577 1.00 95.31 157 GLU A C 1
ATOM 1330 O O . GLU A 1 157 ? 20.113 -0.806 -13.546 1.00 95.31 157 GLU A O 1
ATOM 1335 N N . LYS A 1 158 ? 18.903 0.562 -14.850 1.00 95.81 158 LYS A N 1
ATOM 1336 C CA . LYS A 1 158 ? 17.748 0.608 -13.941 1.00 95.81 158 LYS A CA 1
ATOM 1337 C C . LYS A 1 158 ? 17.099 -0.767 -13.775 1.00 95.81 158 LYS A C 1
ATOM 1339 O O . LYS A 1 158 ? 16.786 -1.145 -12.647 1.00 95.81 158 LYS A O 1
ATOM 1344 N N . LYS A 1 159 ? 16.956 -1.551 -14.853 1.00 95.19 159 LYS A N 1
ATOM 1345 C CA . LYS A 1 159 ? 16.462 -2.938 -14.784 1.00 95.19 159 LYS A CA 1
ATOM 1346 C C . LYS A 1 159 ? 17.375 -3.824 -13.928 1.00 95.19 159 LYS A C 1
ATOM 1348 O O . LYS A 1 159 ? 16.851 -4.574 -13.104 1.00 95.19 159 LYS A O 1
ATOM 1353 N N . ARG A 1 160 ? 18.705 -3.704 -14.057 1.00 94.75 160 ARG A N 1
ATOM 1354 C CA . ARG A 1 160 ? 19.680 -4.407 -13.195 1.00 94.75 160 ARG A CA 1
ATOM 1355 C C . ARG A 1 160 ? 19.590 -3.962 -11.735 1.00 94.75 160 ARG A C 1
ATOM 1357 O O . ARG A 1 160 ? 19.596 -4.802 -10.843 1.00 94.75 160 ARG A O 1
ATOM 1364 N N . GLY A 1 161 ? 19.458 -2.659 -11.487 1.00 95.94 161 GLY A N 1
ATOM 1365 C CA . GLY A 1 161 ? 19.270 -2.116 -10.139 1.00 95.94 161 GLY A CA 1
ATOM 1366 C C . GLY A 1 161 ? 18.004 -2.651 -9.466 1.00 95.94 161 GLY A C 1
ATOM 1367 O O . GLY A 1 161 ? 18.039 -3.022 -8.297 1.00 95.94 161 GLY A O 1
ATOM 1368 N N . LEU A 1 162 ? 16.906 -2.776 -10.218 1.00 96.38 162 LEU A N 1
ATOM 1369 C CA . LEU A 1 162 ? 15.681 -3.416 -9.735 1.00 96.38 162 LEU A CA 1
ATOM 1370 C C . LEU A 1 162 ? 15.895 -4.907 -9.424 1.00 96.38 162 LEU A C 1
ATOM 1372 O O . LEU A 1 162 ? 15.426 -5.358 -8.387 1.00 96.38 162 LEU A O 1
ATOM 1376 N N . GLN A 1 163 ? 16.647 -5.653 -10.246 1.00 95.75 163 GLN A N 1
ATOM 1377 C CA . GLN A 1 163 ? 16.974 -7.066 -9.967 1.00 95.75 163 GLN A CA 1
ATOM 1378 C C . GLN A 1 163 ? 17.842 -7.251 -8.723 1.00 95.75 163 GLN A C 1
ATOM 1380 O O . GLN A 1 163 ? 17.719 -8.263 -8.041 1.00 95.75 163 GLN A O 1
ATOM 1385 N N . ALA A 1 164 ? 18.718 -6.294 -8.417 1.00 96.31 164 ALA A N 1
ATOM 1386 C CA . ALA A 1 164 ? 19.528 -6.347 -7.205 1.00 96.31 164 ALA A CA 1
ATOM 1387 C C . ALA A 1 164 ? 18.674 -6.240 -5.928 1.00 96.31 164 ALA A C 1
ATOM 1389 O O . ALA A 1 164 ? 19.062 -6.763 -4.887 1.00 96.31 164 ALA A O 1
ATOM 1390 N N . ILE A 1 165 ? 17.519 -5.569 -6.006 1.00 96.88 165 ILE A N 1
ATOM 1391 C CA . ILE A 1 165 ? 16.598 -5.380 -4.876 1.00 96.88 165 ILE A CA 1
ATOM 1392 C C . ILE A 1 165 ? 15.510 -6.463 -4.857 1.00 96.88 165 ILE A C 1
ATOM 1394 O O . ILE A 1 165 ? 15.122 -6.897 -3.775 1.00 96.88 165 ILE A O 1
ATOM 1398 N N . ASP A 1 166 ? 15.035 -6.894 -6.027 1.00 97.25 166 ASP A N 1
ATOM 1399 C CA . ASP A 1 166 ? 14.029 -7.944 -6.219 1.00 97.25 166 ASP A CA 1
ATOM 1400 C C . ASP A 1 166 ? 14.536 -8.976 -7.246 1.00 97.25 166 ASP A C 1
ATOM 1402 O O . ASP A 1 166 ? 14.274 -8.843 -8.451 1.00 97.25 166 ASP A O 1
ATOM 1406 N N . PRO A 1 167 ? 15.308 -9.987 -6.800 1.00 96.19 167 PRO A N 1
ATOM 1407 C CA . PRO A 1 167 ? 15.860 -11.014 -7.676 1.00 96.19 167 PRO A CA 1
ATOM 1408 C C . PRO A 1 167 ? 14.778 -11.684 -8.523 1.00 96.19 167 PRO A C 1
ATOM 1410 O O . PRO A 1 167 ? 13.700 -12.015 -8.036 1.00 96.19 167 PRO A O 1
ATOM 1413 N N . ASN A 1 168 ? 15.056 -11.854 -9.820 1.00 94.06 168 ASN A N 1
ATOM 1414 C CA . ASN A 1 168 ? 14.113 -12.386 -10.816 1.00 94.06 168 ASN A CA 1
ATOM 1415 C C . ASN A 1 168 ? 12.756 -11.653 -10.887 1.00 94.06 168 ASN A C 1
ATOM 1417 O O . ASN A 1 168 ? 11.816 -12.165 -11.501 1.00 94.06 168 ASN A O 1
ATOM 1421 N N . TYR A 1 169 ? 12.657 -10.461 -10.290 1.00 96.31 169 TYR A N 1
ATOM 1422 C CA . TYR A 1 169 ? 11.418 -9.703 -10.143 1.00 96.31 169 TYR A CA 1
ATOM 1423 C C . TYR A 1 169 ? 10.299 -10.511 -9.459 1.00 96.31 169 TYR A C 1
ATOM 1425 O O . TYR A 1 169 ? 9.133 -10.421 -9.854 1.00 96.31 169 TYR A O 1
ATOM 1433 N N . GLU A 1 170 ? 10.649 -11.370 -8.495 1.00 96.88 170 GLU A N 1
ATOM 1434 C CA . GLU A 1 170 ? 9.715 -12.303 -7.854 1.00 96.88 170 GLU A CA 1
ATOM 1435 C C . GLU A 1 170 ? 8.572 -11.587 -7.138 1.00 96.88 170 GLU A C 1
ATOM 1437 O O . GLU A 1 170 ? 7.405 -11.921 -7.369 1.00 96.88 170 GLU A O 1
ATOM 1442 N N . ASN A 1 171 ? 8.889 -10.570 -6.334 1.00 97.50 171 ASN A N 1
ATOM 1443 C CA . ASN A 1 171 ? 7.878 -9.812 -5.606 1.00 97.50 171 ASN A CA 1
ATOM 1444 C C . ASN A 1 171 ? 7.048 -8.958 -6.569 1.00 97.50 171 ASN A C 1
ATOM 1446 O O . ASN A 1 171 ? 5.822 -8.949 -6.475 1.00 97.50 171 ASN A O 1
ATOM 1450 N N . ILE A 1 172 ? 7.680 -8.292 -7.542 1.00 97.19 172 ILE A N 1
ATOM 1451 C CA . ILE A 1 172 ? 6.959 -7.516 -8.566 1.00 97.19 172 ILE A CA 1
ATOM 1452 C C . ILE A 1 172 ? 5.987 -8.420 -9.342 1.00 97.19 172 ILE A C 1
ATOM 1454 O O . ILE A 1 172 ? 4.868 -8.004 -9.640 1.00 97.19 172 ILE A O 1
ATOM 1458 N N . ARG A 1 173 ? 6.373 -9.667 -9.644 1.00 96.88 173 ARG A N 1
ATOM 1459 C CA . ARG A 1 173 ? 5.504 -10.653 -10.306 1.00 96.88 173 ARG A CA 1
ATOM 1460 C C . ARG A 1 173 ? 4.319 -11.054 -9.432 1.00 96.88 173 ARG A C 1
ATOM 1462 O O . ARG A 1 173 ? 3.193 -11.110 -9.924 1.00 96.88 173 ARG A O 1
ATOM 1469 N N . GLU A 1 174 ? 4.567 -11.382 -8.166 1.00 97.19 174 GLU A N 1
ATOM 1470 C CA . GLU A 1 174 ? 3.532 -11.847 -7.231 1.00 97.19 174 GLU A CA 1
ATOM 1471 C C . GLU A 1 174 ? 2.506 -10.749 -6.892 1.00 97.19 174 GLU A C 1
ATOM 1473 O O . GLU A 1 174 ? 1.326 -11.035 -6.661 1.00 97.19 174 GLU A O 1
ATOM 1478 N N . TYR A 1 175 ? 2.953 -9.494 -6.895 1.00 97.00 175 TYR A N 1
ATOM 1479 C CA . TYR A 1 175 ? 2.169 -8.307 -6.553 1.00 97.00 175 TYR A CA 1
ATOM 1480 C C . TYR A 1 175 ? 1.836 -7.452 -7.784 1.00 97.00 175 TYR A C 1
ATOM 1482 O O . TYR A 1 175 ? 1.555 -6.262 -7.645 1.00 97.00 175 TYR A O 1
ATOM 1490 N N . LYS A 1 176 ? 1.887 -8.031 -8.990 1.00 95.38 176 LYS A N 1
ATOM 1491 C CA . LYS A 1 176 ? 1.847 -7.321 -10.283 1.00 95.38 176 LYS A CA 1
ATOM 1492 C C . LYS A 1 176 ? 0.733 -6.282 -10.421 1.00 95.38 176 LYS A C 1
ATOM 1494 O O . LYS A 1 176 ? 0.951 -5.265 -11.068 1.00 95.38 176 LYS A O 1
ATOM 1499 N N . GLU A 1 177 ? -0.428 -6.505 -9.806 1.00 93.62 177 GLU A N 1
ATOM 1500 C CA . GLU A 1 177 ? -1.568 -5.584 -9.820 1.00 93.62 177 GLU A CA 1
ATOM 1501 C C . GLU A 1 177 ? -1.244 -4.223 -9.189 1.00 93.62 177 GLU A C 1
ATOM 1503 O O . GLU A 1 177 ? -1.810 -3.201 -9.566 1.00 93.62 177 GLU A O 1
ATOM 1508 N N . TYR A 1 178 ? -0.294 -4.194 -8.257 1.00 95.12 178 TYR A N 1
ATOM 1509 C CA . TYR A 1 178 ? 0.174 -2.977 -7.607 1.00 95.12 178 TYR A CA 1
ATOM 1510 C C . TYR A 1 178 ? 1.299 -2.291 -8.375 1.00 95.12 178 TYR A C 1
ATOM 1512 O 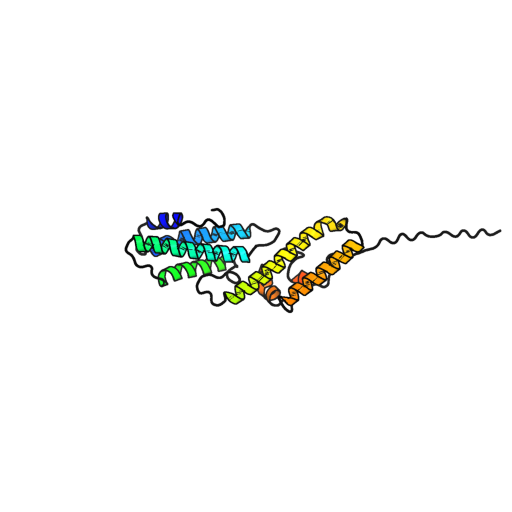O . TYR A 1 178 ? 1.543 -1.113 -8.150 1.00 95.12 178 TYR A O 1
ATOM 1520 N N . PHE A 1 179 ? 1.971 -3.013 -9.271 1.00 95.62 179 PHE A N 1
ATOM 1521 C CA . PHE A 1 179 ? 3.086 -2.522 -10.081 1.00 95.62 179 PHE A CA 1
ATOM 1522 C C . PHE A 1 179 ? 2.657 -2.128 -11.500 1.00 95.62 179 PHE A C 1
ATOM 1524 O O . PHE A 1 179 ? 3.506 -1.815 -12.330 1.00 95.62 179 PHE A O 1
ATOM 1531 N N . ASP A 1 180 ? 1.358 -2.129 -11.800 1.00 93.31 180 ASP A N 1
ATOM 1532 C CA . ASP A 1 180 ? 0.828 -1.614 -13.061 1.00 93.31 180 ASP A CA 1
ATOM 1533 C C . ASP A 1 180 ? 0.668 -0.088 -12.984 1.00 93.31 180 ASP A C 1
ATOM 1535 O O . ASP A 1 180 ? -0.392 0.438 -12.645 1.00 93.31 180 ASP A O 1
ATOM 1539 N N . ILE A 1 181 ? 1.772 0.631 -13.218 1.00 92.44 181 ILE A N 1
ATOM 1540 C CA . ILE A 1 181 ? 1.817 2.097 -13.117 1.00 92.44 181 ILE A CA 1
ATOM 1541 C C . ILE A 1 181 ? 1.272 2.734 -14.400 1.00 92.44 181 ILE A C 1
ATOM 1543 O O . ILE A 1 181 ? 0.455 3.650 -14.346 1.00 92.44 181 ILE A O 1
ATOM 1547 N N . HIS A 1 182 ? 1.724 2.246 -15.558 1.00 87.06 182 HIS A N 1
ATOM 1548 C CA . HIS A 1 182 ? 1.208 2.595 -16.883 1.00 87.06 182 HIS A CA 1
ATOM 1549 C C . HIS A 1 182 ? 1.615 1.528 -17.917 1.00 87.06 182 HIS A C 1
ATOM 1551 O O . HIS A 1 182 ? 2.457 0.676 -17.645 1.00 87.06 182 HIS A O 1
ATOM 1557 N N . HIS A 1 183 ? 1.059 1.584 -19.135 1.00 85.12 183 HIS A N 1
ATOM 1558 C CA . HIS A 1 183 ? 1.193 0.523 -20.153 1.00 85.12 183 HIS A CA 1
ATOM 1559 C C . HIS A 1 183 ? 2.640 0.089 -20.470 1.00 85.12 183 HIS A C 1
ATOM 1561 O O . HIS A 1 183 ? 2.880 -1.082 -20.749 1.00 85.12 183 HIS A O 1
ATOM 1567 N N . ASN A 1 184 ? 3.602 1.014 -20.420 1.00 86.81 184 ASN A N 1
ATOM 1568 C CA . ASN A 1 184 ? 5.032 0.762 -20.624 1.00 86.81 184 ASN A CA 1
ATOM 1569 C C . ASN A 1 184 ? 5.859 0.862 -19.325 1.00 86.81 184 ASN A C 1
ATOM 1571 O O . ASN A 1 184 ? 7.064 1.097 -19.379 1.00 86.81 184 ASN A O 1
ATOM 1575 N N . CYS A 1 185 ? 5.238 0.729 -18.154 1.00 92.56 185 CYS A N 1
ATOM 1576 C CA . CYS A 1 185 ? 5.929 0.529 -16.883 1.00 92.56 185 CYS A CA 1
ATOM 1577 C C . CYS A 1 185 ? 5.065 -0.324 -15.953 1.00 92.56 185 CYS A C 1
ATOM 1579 O O . CYS A 1 185 ? 4.311 0.161 -15.110 1.00 92.56 185 CYS A O 1
ATOM 1581 N N . ASN A 1 186 ? 5.171 -1.625 -16.191 1.00 94.38 186 ASN A N 1
ATOM 1582 C CA . ASN A 1 186 ? 4.501 -2.699 -15.477 1.00 94.38 186 ASN A CA 1
ATOM 1583 C C . ASN A 1 186 ? 5.352 -3.973 -15.569 1.00 94.38 186 ASN A C 1
ATOM 1585 O O . ASN A 1 186 ? 6.396 -3.988 -16.230 1.00 94.38 186 ASN A O 1
ATOM 1589 N N . TYR A 1 187 ? 4.918 -5.046 -14.905 1.00 94.88 187 TYR A N 1
ATOM 1590 C CA . TYR A 1 187 ? 5.660 -6.307 -14.897 1.00 94.88 187 TYR A CA 1
ATOM 1591 C C . TYR A 1 187 ? 5.920 -6.886 -16.307 1.00 94.88 187 TYR A C 1
ATOM 1593 O O . TYR A 1 187 ? 7.079 -7.193 -16.592 1.00 94.88 187 TYR A O 1
ATOM 1601 N N . PRO A 1 188 ? 4.931 -6.986 -17.224 1.00 94.94 188 PRO A N 1
ATOM 1602 C CA . PRO A 1 188 ? 5.179 -7.447 -18.595 1.00 94.94 188 PRO A CA 1
ATOM 1603 C C . PRO A 1 188 ? 6.266 -6.656 -19.332 1.00 94.94 188 PRO A C 1
ATOM 1605 O O . PRO A 1 188 ? 7.138 -7.249 -19.963 1.00 94.94 188 PRO A O 1
ATOM 1608 N N . TRP A 1 189 ? 6.255 -5.325 -19.225 1.00 94.81 189 TRP A N 1
ATOM 1609 C CA . TRP A 1 189 ? 7.298 -4.479 -19.806 1.00 94.81 189 TRP 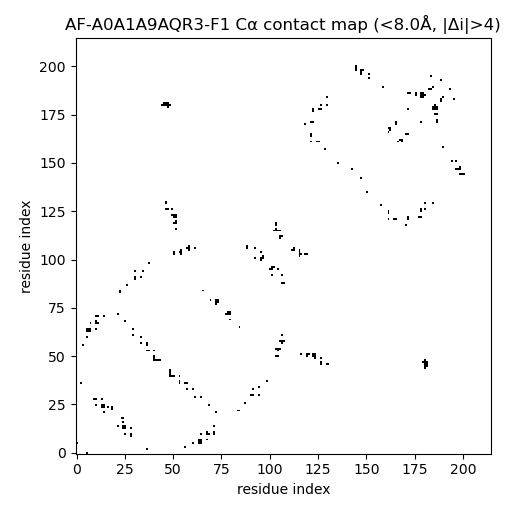A CA 1
ATOM 1610 C C . TRP A 1 189 ? 8.670 -4.720 -19.152 1.00 94.81 189 TRP A C 1
ATOM 1612 O O . TRP A 1 189 ? 9.699 -4.785 -19.834 1.00 94.81 189 TRP A O 1
ATOM 1622 N N . LEU A 1 190 ? 8.696 -4.886 -17.828 1.00 94.44 190 LEU A N 1
ATOM 1623 C CA . LEU A 1 190 ? 9.928 -5.066 -17.064 1.00 94.44 190 LEU A CA 1
ATOM 1624 C C . LEU A 1 190 ? 10.693 -6.317 -17.515 1.00 94.44 190 LEU A C 1
ATOM 1626 O O . LEU A 1 190 ? 11.903 -6.242 -17.727 1.00 94.44 190 LEU A O 1
ATOM 1630 N N . VAL A 1 191 ? 9.984 -7.426 -17.739 1.00 93.31 191 VAL A N 1
ATOM 1631 C CA . VAL A 1 191 ? 10.576 -8.699 -18.192 1.00 93.31 191 VAL A CA 1
ATOM 1632 C C . VAL A 1 191 ? 10.726 -8.814 -19.709 1.00 93.31 191 VAL A C 1
ATOM 1634 O O . VAL A 1 191 ? 11.315 -9.777 -20.193 1.00 93.31 191 VAL A O 1
ATOM 1637 N N . SER A 1 192 ? 10.202 -7.853 -20.470 1.00 91.56 192 SER A N 1
ATOM 1638 C CA . SER A 1 192 ? 10.318 -7.854 -21.926 1.00 91.56 192 SER A CA 1
ATOM 1639 C C . SER A 1 192 ? 11.723 -7.462 -22.390 1.00 91.56 192 SER A C 1
ATOM 1641 O O . SER A 1 192 ? 12.353 -6.552 -21.837 1.00 91.56 192 SER A O 1
ATOM 1643 N N . ASN A 1 193 ? 12.166 -8.120 -23.465 1.00 86.19 193 ASN A N 1
ATOM 1644 C CA . ASN A 1 193 ? 13.366 -7.767 -24.228 1.00 86.19 193 ASN A CA 1
ATOM 1645 C C . ASN A 1 193 ? 13.070 -6.773 -25.363 1.00 86.19 193 ASN A C 1
ATOM 1647 O O . ASN A 1 193 ? 13.992 -6.338 -26.049 1.00 86.19 193 ASN A O 1
ATOM 1651 N N . THR A 1 194 ? 11.801 -6.421 -25.583 1.00 87.44 194 THR A N 1
ATOM 1652 C CA . THR A 1 194 ? 11.424 -5.429 -26.591 1.00 87.44 194 THR A CA 1
ATOM 1653 C C . THR A 1 194 ? 11.922 -4.051 -26.154 1.00 87.44 194 THR A C 1
ATOM 1655 O O . THR A 1 194 ? 11.580 -3.613 -25.050 1.00 87.44 194 THR A O 1
ATOM 1658 N N . PRO A 1 195 ? 12.715 -3.353 -26.984 1.00 81.25 195 PRO A N 1
ATOM 1659 C CA . PRO A 1 195 ? 13.208 -2.032 -26.637 1.00 81.25 195 PRO A CA 1
ATOM 1660 C C . PRO A 1 195 ? 12.068 -1.005 -26.667 1.00 81.25 195 PRO A C 1
ATOM 1662 O O . PRO A 1 195 ? 11.172 -1.079 -27.506 1.00 81.25 195 PRO A O 1
ATOM 1665 N N . ASP A 1 196 ? 12.117 -0.025 -25.762 1.00 80.75 196 ASP A N 1
ATOM 1666 C CA . ASP A 1 196 ? 11.156 1.090 -25.739 1.00 80.75 196 ASP A CA 1
ATOM 1667 C C . ASP A 1 196 ? 11.297 2.012 -26.960 1.00 80.75 196 ASP A C 1
ATOM 1669 O O . ASP A 1 196 ? 10.337 2.664 -27.365 1.00 80.75 196 ASP A O 1
ATOM 1673 N N . VAL A 1 197 ? 12.506 2.076 -27.526 1.00 83.62 197 VAL A N 1
ATOM 1674 C CA . VAL A 1 197 ? 12.887 2.916 -28.665 1.00 83.62 197 VAL A CA 1
ATOM 1675 C C . VAL A 1 197 ? 13.829 2.173 -29.592 1.00 83.62 197 VAL A C 1
ATOM 1677 O O . VAL A 1 197 ? 14.595 1.319 -29.159 1.00 83.62 197 VAL A O 1
ATOM 1680 N N . THR A 1 198 ? 13.812 2.531 -30.873 1.00 82.12 198 THR A N 1
ATOM 1681 C CA . THR A 1 198 ? 14.809 2.059 -31.839 1.00 82.12 198 THR A CA 1
ATOM 1682 C C . THR A 1 198 ? 15.730 3.214 -32.208 1.00 82.12 198 THR A C 1
ATOM 1684 O O . THR A 1 198 ? 15.269 4.230 -32.721 1.00 82.12 198 THR A O 1
ATOM 1687 N N . CYS A 1 199 ? 17.029 3.059 -31.957 1.00 81.12 199 CYS A N 1
ATOM 1688 C CA . CYS A 1 199 ? 18.030 4.062 -32.303 1.00 81.12 199 CYS A CA 1
ATOM 1689 C C . CYS A 1 199 ? 18.482 3.861 -33.753 1.00 81.12 199 CYS A C 1
ATOM 1691 O O . CYS A 1 199 ? 19.131 2.865 -34.070 1.00 81.12 199 CYS A O 1
ATOM 1693 N N . SER A 1 200 ? 18.155 4.800 -34.642 1.00 74.69 200 SER A N 1
ATOM 1694 C CA . SER A 1 200 ? 18.581 4.761 -36.046 1.00 74.69 200 SER A CA 1
ATOM 1695 C C . SER A 1 200 ? 19.435 5.974 -36.399 1.00 74.69 200 SER A C 1
ATOM 1697 O O . SER A 1 200 ? 19.022 7.112 -36.179 1.00 74.69 200 SER A O 1
ATOM 1699 N N . GLN A 1 201 ? 20.602 5.740 -36.997 1.00 71.94 201 GLN A N 1
ATOM 1700 C CA . GLN A 1 201 ? 21.426 6.797 -37.576 1.00 71.94 201 GLN A CA 1
ATOM 1701 C C . GLN A 1 201 ? 21.037 6.991 -39.047 1.00 71.94 201 GLN A C 1
ATOM 1703 O O . GLN A 1 201 ? 21.105 6.048 -39.834 1.00 71.94 201 GLN A O 1
ATOM 1708 N N . ILE A 1 202 ? 20.647 8.206 -39.445 1.00 65.75 202 ILE A N 1
ATOM 1709 C CA . ILE A 1 202 ? 20.442 8.515 -40.867 1.00 65.75 202 ILE A CA 1
ATOM 1710 C C . ILE A 1 202 ? 21.820 8.630 -41.522 1.00 65.75 202 ILE A C 1
ATOM 1712 O O . ILE A 1 202 ? 22.489 9.660 -41.427 1.00 65.75 202 ILE A O 1
ATOM 1716 N N . THR A 1 203 ? 22.257 7.578 -42.206 1.00 55.12 203 THR A N 1
ATOM 1717 C CA . THR A 1 203 ? 23.437 7.637 -43.065 1.00 55.12 203 THR A CA 1
ATOM 1718 C C . THR A 1 203 ? 23.054 8.313 -44.382 1.00 55.12 203 THR A C 1
ATOM 1720 O O . THR A 1 203 ? 22.385 7.741 -45.238 1.00 55.12 203 THR A O 1
ATOM 1723 N N . ARG A 1 204 ? 23.471 9.571 -44.579 1.00 51.88 204 ARG A N 1
ATOM 1724 C CA . ARG A 1 204 ? 23.430 10.186 -45.915 1.00 51.88 204 ARG A CA 1
ATOM 1725 C C . ARG A 1 204 ? 24.562 9.585 -46.745 1.00 51.88 204 ARG A C 1
ATOM 1727 O O . ARG A 1 204 ? 25.694 10.063 -46.677 1.00 51.88 204 ARG A O 1
ATOM 1734 N N . SER A 1 205 ? 24.277 8.552 -47.533 1.00 52.81 205 SER A N 1
ATOM 1735 C CA . SER A 1 205 ? 25.179 8.131 -48.603 1.00 52.81 205 SER A CA 1
ATOM 1736 C C . SER A 1 205 ? 25.285 9.272 -49.623 1.00 52.81 205 SER A C 1
ATOM 1738 O O . SER A 1 205 ? 24.396 9.504 -50.438 1.00 52.81 205 SER A O 1
ATOM 1740 N N . ARG A 1 206 ? 26.377 10.045 -49.577 1.00 50.12 206 ARG A N 1
ATOM 1741 C CA . ARG A 1 206 ? 26.749 10.911 -50.703 1.00 50.12 206 ARG A CA 1
ATOM 1742 C C . ARG A 1 206 ? 27.219 9.989 -51.823 1.00 50.12 206 ARG A C 1
ATOM 1744 O O . ARG A 1 206 ? 28.377 9.581 -51.829 1.00 50.12 206 ARG A O 1
ATOM 1751 N N . GLY A 1 207 ? 26.320 9.630 -52.737 1.00 49.72 207 GLY A N 1
ATOM 1752 C CA . GLY A 1 207 ? 26.700 8.971 -53.982 1.00 49.72 207 GLY A CA 1
ATOM 1753 C C . GLY A 1 207 ? 27.698 9.859 -54.724 1.00 49.72 207 GLY A C 1
ATOM 1754 O O . GLY A 1 207 ? 27.327 10.912 -55.238 1.00 49.72 207 GLY A O 1
ATOM 1755 N N . LYS A 1 208 ? 28.979 9.477 -54.738 1.00 45.53 208 LYS A N 1
ATOM 1756 C CA . LYS A 1 208 ? 29.953 10.057 -55.662 1.00 45.53 208 LYS A CA 1
ATOM 1757 C C . LYS A 1 208 ? 29.595 9.537 -57.053 1.00 45.53 208 LYS A C 1
ATOM 1759 O O . LYS A 1 208 ? 29.939 8.410 -57.386 1.00 45.53 208 LYS A O 1
ATOM 1764 N N . TYR A 1 209 ? 28.893 10.342 -57.845 1.00 45.47 209 TYR A N 1
ATOM 1765 C CA . TYR A 1 209 ? 28.847 10.142 -59.291 1.00 45.47 209 TYR A CA 1
ATOM 1766 C C . TYR A 1 209 ? 30.247 10.431 -59.844 1.00 45.47 209 TYR A C 1
ATOM 1768 O O . TYR A 1 209 ? 30.628 11.585 -60.015 1.00 45.47 209 TYR A O 1
ATOM 1776 N N . THR A 1 210 ? 31.042 9.389 -60.073 1.00 41.78 210 THR A N 1
ATOM 1777 C CA . THR A 1 210 ? 32.186 9.460 -60.986 1.00 41.78 210 THR A CA 1
ATOM 1778 C C . THR A 1 210 ? 31.646 9.371 -62.408 1.00 41.78 210 THR A C 1
ATOM 1780 O O . THR A 1 210 ? 31.277 8.287 -62.858 1.00 41.78 210 THR A O 1
ATOM 1783 N N . PHE A 1 211 ? 31.564 10.511 -63.096 1.00 37.41 211 PHE A N 1
ATOM 1784 C CA . PHE A 1 211 ? 31.483 10.532 -64.555 1.00 37.41 211 PHE A CA 1
ATOM 1785 C C . PHE A 1 211 ? 32.813 9.990 -65.093 1.00 37.41 211 PHE A C 1
ATOM 1787 O O . PHE A 1 211 ? 33.869 10.550 -64.806 1.00 37.41 211 PHE A O 1
ATOM 1794 N N . TYR A 1 212 ? 32.767 8.871 -65.814 1.00 38.44 212 TYR A N 1
ATOM 1795 C CA . TYR A 1 212 ? 33.840 8.507 -66.730 1.00 38.44 212 TYR A CA 1
ATOM 1796 C C . TYR A 1 212 ? 33.582 9.279 -68.022 1.00 38.44 212 TYR A C 1
ATOM 1798 O O . TYR A 1 212 ? 32.668 8.929 -68.766 1.00 38.44 212 TYR A O 1
ATOM 1806 N N . ASP A 1 213 ? 34.360 10.330 -68.266 1.00 37.12 213 ASP A N 1
ATOM 1807 C CA . ASP A 1 213 ? 34.445 10.926 -69.595 1.00 37.12 213 ASP A CA 1
ATOM 1808 C C . ASP A 1 213 ? 35.266 9.978 -70.476 1.00 37.12 213 ASP A C 1
ATOM 1810 O O . ASP A 1 213 ? 36.488 9.889 -70.381 1.00 37.12 213 ASP A O 1
ATOM 1814 N N . THR A 1 214 ? 34.570 9.206 -71.305 1.00 39.34 214 THR A N 1
ATOM 1815 C CA . THR A 1 214 ? 35.135 8.643 -72.533 1.00 39.34 214 THR A CA 1
ATOM 1816 C C . THR A 1 214 ? 35.245 9.756 -73.566 1.00 39.34 214 THR A C 1
ATOM 1818 O O . THR A 1 214 ? 34.204 10.242 -74.006 1.00 39.34 214 THR A O 1
ATOM 1821 N N . LEU A 1 215 ? 36.477 10.106 -73.953 1.00 35.94 215 LEU A N 1
ATOM 1822 C CA . LEU A 1 215 ? 36.933 10.323 -75.336 1.00 35.94 215 LEU A CA 1
ATOM 1823 C C . LEU A 1 215 ? 38.462 10.455 -75.376 1.00 35.94 215 LEU A C 1
ATOM 1825 O O . LEU A 1 215 ? 39.005 11.304 -74.637 1.00 35.94 215 LEU A O 1
#

Foldseek 3Di:
DDQPDADLVQVVVLQPDDDPDSLVSLQVVLLVVLVVLLVVQCVPQQLAGLLLSSQVSNQVNLVNSLVSNCVSQVVVVHHDDPVSSVVSVVVVLVSCVVSVNNQQHDYPPDPCVVVSNLLSVLLVLLSVVVVVLVVLCPCVVVDALVSLVVNQVVLVVSLVVSCVSPPVCVSQVVPQVRQCSDPCRGDVNSPDPDDPDDRDDPDPPPPPPDDDDDD

pLDDT: mean 88.67, std 13.71, range [35.94, 98.1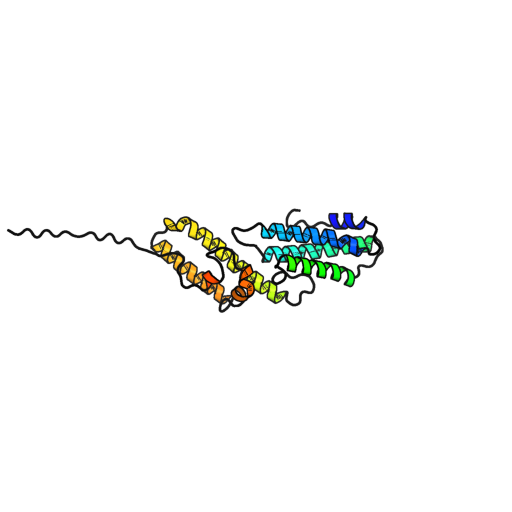9]